Protein AF-A0A1N6TIR0-F1 (afdb_monomer_lite)

Organism: NCBI:txid1077936

Sequence (310 aa):
MHTDKDLDFIDGYLEGTLSEEQRAAFEARISEDTEFNETYEFILSVREASKIADEVRRIKDMLRAEPLGEFNANTTSEGKTISIANESEKATLEYRESIEKTKSFSLWPYVKYASIAATIAVILFIWQPTRSTNEEIFASYTSGDLGGHKLAMRESVNYSKDYSYRENDYDGLNPIKDNLRGGESKPEDYTHDEWQEVMRAIEMIHTHEYSKAKKIFSSILKPNESNTQLLLYYAIARLHTNEVEKAVLTLEHLKGGTGSSSESIDFHLAMGYIKIGRVRDARALLKKVRDNEGELSEEASTILKSMRWF

Foldseek 3Di:
DCVVVLVVLLVCQVVVVDDPVSNVVLVVCCVVPVVSVVVSVVVVVVVVVVVLVVVLVVLVVVVVPPPPDDPPDPDDDDDDDDDDDPPVVVVVVVVVVVPPPDDDDPCVVCPVCPVVVVVVVVVCLVVVPQFDALCRLLVCCLVCVLVVLVVLVPVCVLVVVQVPPPPPPPDDDDDDDDDDPRHDPDPPPDDPVLVVLLVVLSVCVNVSVLVSSLVSLVVRPDPPDDPLVSLLSNLSSCSSVVVLSVSLSSLVVSAPDPDPCNLVSLQSNLSSCSNVVVPVSSLVSLVVSLVVVDPCNVSSVVSNVNHRPD

Structure (mmCIF, N/CA/C/O backbone):
data_AF-A0A1N6TIR0-F1
#
_entry.id   AF-A0A1N6TIR0-F1
#
loop_
_atom_site.group_PDB
_atom_site.id
_atom_site.type_symbol
_atom_site.label_atom_id
_atom_site.label_alt_id
_atom_site.label_comp_id
_atom_site.label_asym_id
_atom_site.label_entity_id
_atom_site.label_seq_id
_atom_site.pdbx_PDB_ins_code
_atom_site.Cartn_x
_atom_site.Cartn_y
_atom_site.Cartn_z
_atom_site.occupancy
_atom_site.B_iso_or_equiv
_atom_site.auth_seq_id
_atom_site.auth_comp_id
_atom_site.auth_asym_id
_atom_site.auth_atom_id
_atom_site.pdbx_PDB_model_num
ATOM 1 N N . MET A 1 1 ? -37.992 2.840 10.646 1.00 47.38 1 MET A N 1
ATOM 2 C CA . MET A 1 1 ? -38.000 1.888 9.509 1.00 47.38 1 MET A CA 1
ATOM 3 C C . MET A 1 1 ? -38.170 2.663 8.202 1.00 47.38 1 MET A C 1
ATOM 5 O O . MET A 1 1 ? -39.205 2.550 7.558 1.00 47.38 1 MET A O 1
ATOM 9 N N . HIS A 1 2 ? -37.173 3.474 7.832 1.00 63.25 2 HIS A N 1
ATOM 10 C CA . HIS A 1 2 ? -37.098 4.144 6.520 1.00 63.25 2 HIS A CA 1
ATOM 11 C C . HIS A 1 2 ? -36.003 3.553 5.616 1.00 63.25 2 HIS A C 1
ATOM 13 O O . HIS A 1 2 ? -35.877 3.958 4.469 1.00 63.25 2 HIS A O 1
ATOM 19 N N . THR A 1 3 ? -35.293 2.532 6.103 1.00 75.56 3 THR A N 1
ATOM 20 C CA . THR A 1 3 ? -34.056 2.010 5.522 1.00 75.56 3 THR A CA 1
ATOM 21 C C . THR A 1 3 ? -34.218 1.551 4.072 1.00 75.56 3 THR A C 1
ATOM 23 O O . THR A 1 3 ? -33.424 1.953 3.237 1.00 75.56 3 THR A O 1
ATOM 26 N N . ASP A 1 4 ? -35.284 0.824 3.725 1.00 86.75 4 ASP A N 1
ATOM 27 C CA . ASP A 1 4 ? -35.454 0.312 2.352 1.00 86.75 4 ASP A CA 1
ATOM 28 C C . ASP A 1 4 ? -35.657 1.428 1.313 1.00 86.75 4 ASP A C 1
ATOM 30 O O . ASP A 1 4 ? -35.106 1.367 0.220 1.00 86.75 4 ASP A O 1
ATOM 34 N N . LYS A 1 5 ? -36.394 2.492 1.665 1.00 92.06 5 LYS A N 1
ATOM 35 C CA . LYS A 1 5 ? -36.576 3.642 0.761 1.00 92.06 5 LYS A CA 1
ATOM 36 C C . LYS A 1 5 ? -35.299 4.456 0.605 1.00 92.06 5 LYS A C 1
ATOM 38 O O . LYS A 1 5 ? -35.083 5.042 -0.451 1.00 92.06 5 LYS A O 1
ATOM 43 N N . ASP A 1 6 ? -34.493 4.518 1.658 1.00 94.81 6 ASP A N 1
ATOM 44 C CA . ASP A 1 6 ? -33.219 5.227 1.635 1.00 94.81 6 ASP A CA 1
ATOM 45 C C . ASP A 1 6 ? -32.211 4.497 0.739 1.00 94.81 6 ASP A C 1
ATOM 47 O O . ASP A 1 6 ? -31.518 5.149 -0.038 1.00 94.81 6 ASP A O 1
ATOM 51 N N . LEU A 1 7 ? -32.207 3.158 0.761 1.00 94.19 7 LEU A N 1
ATOM 52 C CA . LEU A 1 7 ? -31.395 2.338 -0.142 1.00 94.19 7 LEU A CA 1
ATOM 53 C C . LEU A 1 7 ? -31.768 2.560 -1.612 1.00 94.19 7 LEU A C 1
ATOM 55 O O . LEU A 1 7 ? -30.891 2.898 -2.402 1.00 94.19 7 LEU A O 1
ATOM 59 N N . ASP A 1 8 ? -33.056 2.472 -1.962 1.00 95.50 8 ASP A N 1
ATOM 60 C CA . ASP A 1 8 ? -33.520 2.708 -3.339 1.00 95.50 8 ASP A CA 1
ATOM 61 C C . ASP A 1 8 ? -33.146 4.117 -3.839 1.00 95.50 8 ASP A C 1
ATOM 63 O O . ASP A 1 8 ? -32.812 4.320 -5.010 1.00 95.50 8 ASP A O 1
ATOM 67 N N . PHE A 1 9 ? -33.194 5.114 -2.949 1.00 96.75 9 PHE A N 1
ATOM 68 C CA . PHE A 1 9 ? -32.875 6.500 -3.284 1.00 96.75 9 PHE A CA 1
ATOM 69 C C . PHE A 1 9 ? -31.369 6.719 -3.485 1.00 96.75 9 PHE A C 1
ATOM 71 O O . PHE A 1 9 ? -30.973 7.427 -4.413 1.00 96.75 9 PHE A O 1
ATOM 78 N N . ILE A 1 10 ? -30.534 6.069 -2.666 1.00 96.75 10 ILE A N 1
ATOM 79 C CA . ILE A 1 10 ? -29.072 6.046 -2.818 1.00 96.75 10 ILE A CA 1
ATOM 80 C C . ILE A 1 10 ? -28.668 5.324 -4.103 1.00 96.75 10 ILE A C 1
ATOM 82 O O . ILE A 1 10 ? -27.877 5.867 -4.876 1.00 96.75 10 ILE A O 1
ATOM 86 N N . ASP A 1 11 ? -29.232 4.148 -4.376 1.00 95.75 11 ASP A N 1
ATOM 87 C CA . ASP A 1 11 ? -28.934 3.401 -5.600 1.00 95.75 11 ASP A CA 1
ATOM 88 C C . ASP A 1 11 ? -29.322 4.202 -6.845 1.00 95.75 11 ASP A C 1
ATOM 90 O O . ASP A 1 11 ? -28.510 4.345 -7.764 1.00 95.75 11 ASP A O 1
ATOM 94 N N . GLY A 1 12 ? -30.505 4.827 -6.841 1.00 97.31 12 GLY A N 1
ATOM 95 C CA . GLY A 1 12 ? -30.934 5.682 -7.943 1.00 97.31 12 GLY A CA 1
ATOM 96 C C . GLY A 1 12 ? -30.007 6.879 -8.177 1.00 97.31 12 GLY A C 1
ATOM 97 O O . GLY A 1 12 ? -29.742 7.243 -9.326 1.00 97.31 12 GLY A O 1
ATOM 98 N N . TYR A 1 13 ? -29.480 7.488 -7.107 1.00 97.75 13 TYR A N 1
ATOM 99 C CA . TYR A 1 13 ? -28.518 8.589 -7.220 1.00 97.75 13 TYR A CA 1
ATOM 100 C C . TYR A 1 13 ? -27.193 8.108 -7.821 1.00 97.75 13 TYR A C 1
ATOM 102 O O . 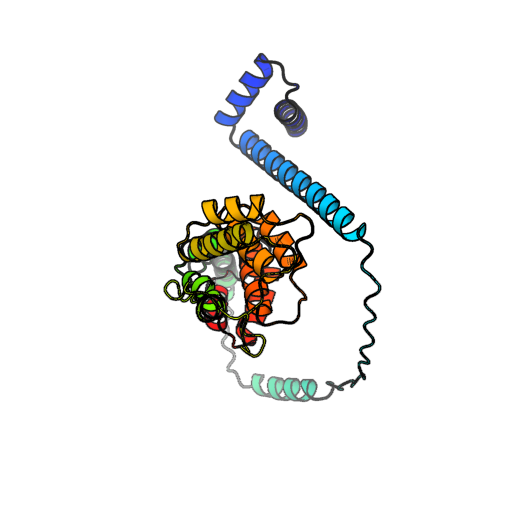TYR A 1 13 ? -26.689 8.706 -8.773 1.00 97.75 13 TYR A O 1
ATOM 110 N N . LEU A 1 14 ? -26.655 6.995 -7.313 1.00 94.88 14 LEU A N 1
ATOM 111 C CA . LEU A 1 14 ? -25.387 6.420 -7.769 1.00 94.88 14 LEU A CA 1
ATOM 112 C C . LEU A 1 14 ? -25.451 5.889 -9.211 1.00 94.88 14 LEU A C 1
ATOM 114 O O . LEU A 1 14 ? -24.423 5.820 -9.885 1.00 94.88 14 LEU A O 1
ATOM 118 N N . GLU A 1 15 ? -26.634 5.502 -9.686 1.00 96.19 15 GLU A N 1
ATOM 119 C CA . GLU A 1 15 ? -26.878 5.048 -11.062 1.00 96.19 15 GLU A CA 1
ATOM 120 C C . GLU A 1 15 ? -27.274 6.181 -12.017 1.00 96.19 15 GLU A C 1
ATOM 122 O O . GLU A 1 15 ? -27.326 5.973 -13.230 1.00 96.19 15 GLU A O 1
ATOM 127 N N . GLY A 1 16 ? -27.532 7.383 -11.495 1.00 96.12 16 GLY A N 1
ATOM 128 C CA . GLY A 1 16 ? -27.976 8.528 -12.289 1.00 96.12 16 GLY A CA 1
ATOM 129 C C . GLY A 1 16 ? -29.398 8.379 -12.838 1.00 96.12 16 GLY A C 1
ATOM 130 O O . GLY A 1 16 ? -29.705 8.940 -13.888 1.00 96.12 16 GLY A O 1
ATOM 131 N N . THR A 1 17 ? -30.259 7.615 -12.161 1.00 97.94 17 THR A N 1
ATOM 132 C CA . THR A 1 17 ? -31.656 7.380 -12.569 1.00 97.94 17 THR A CA 1
ATOM 133 C C . THR A 1 17 ? -32.652 8.320 -11.884 1.00 97.94 17 THR A C 1
ATOM 135 O O . THR A 1 17 ? -33.818 8.363 -12.283 1.00 97.94 17 THR A O 1
ATOM 138 N N . LEU A 1 18 ? -32.212 9.108 -10.893 1.00 96.81 18 LEU A N 1
ATOM 139 C CA . LEU A 1 18 ? -33.043 10.140 -10.267 1.00 96.81 18 LEU A CA 1
ATOM 140 C C . LEU A 1 18 ? -33.352 11.289 -11.236 1.00 96.81 18 LEU A C 1
ATOM 142 O O . LEU A 1 18 ? -32.490 11.751 -11.984 1.00 96.81 18 LEU A O 1
ATOM 146 N N . SER A 1 19 ? -34.581 11.803 -11.165 1.00 97.81 19 SER A N 1
ATOM 147 C CA . SER A 1 19 ? -34.941 13.085 -11.788 1.00 97.81 19 SER A CA 1
ATOM 148 C C . SER A 1 19 ? -34.177 14.259 -11.155 1.00 97.81 19 SER A C 1
ATOM 150 O O . SER A 1 19 ? -33.651 14.137 -10.049 1.00 97.81 19 SER A O 1
ATOM 152 N N . GLU A 1 20 ? -34.139 15.421 -11.818 1.00 97.62 20 GLU A N 1
ATOM 153 C CA . GLU A 1 20 ? -33.451 16.612 -11.285 1.00 97.62 20 GLU A CA 1
ATOM 154 C C . GLU A 1 20 ? -33.980 17.038 -9.906 1.00 97.62 20 GLU A C 1
ATOM 156 O O . GLU A 1 20 ? -33.196 17.352 -9.014 1.00 97.62 20 GLU A O 1
ATOM 161 N N . GLU A 1 21 ? -35.300 16.986 -9.702 1.00 97.62 21 GLU A N 1
ATOM 162 C CA . GLU A 1 21 ? -35.933 17.313 -8.419 1.00 97.62 21 GLU A CA 1
ATOM 163 C C . GLU A 1 21 ? -35.530 16.321 -7.319 1.00 97.62 21 GLU A C 1
ATOM 165 O O . GLU A 1 21 ? -35.149 16.715 -6.217 1.00 97.62 21 GLU A O 1
ATOM 170 N N . GLN A 1 22 ? -35.545 15.023 -7.633 1.00 97.25 22 GLN A N 1
ATOM 171 C CA . GLN A 1 22 ? -35.112 13.970 -6.713 1.00 97.25 22 GLN A CA 1
ATOM 172 C C . GLN A 1 22 ? -33.628 14.081 -6.371 1.00 97.25 22 GLN A C 1
ATOM 174 O O . GLN A 1 22 ? -33.247 13.895 -5.220 1.00 97.25 22 GLN A O 1
ATOM 179 N N . ARG A 1 23 ? -32.789 14.410 -7.352 1.00 97.75 23 ARG A N 1
ATOM 180 C CA . ARG A 1 23 ? -31.360 14.616 -7.143 1.00 97.75 23 ARG A CA 1
ATOM 181 C C . ARG A 1 23 ? -31.096 15.808 -6.223 1.00 97.75 23 ARG A C 1
ATOM 183 O O . ARG A 1 23 ? -30.313 15.679 -5.289 1.00 97.75 23 ARG A O 1
ATOM 190 N N . ALA A 1 24 ? -31.783 16.931 -6.432 1.00 97.69 24 ALA A N 1
ATOM 191 C CA . ALA A 1 24 ? -31.670 18.090 -5.548 1.00 97.69 24 ALA A CA 1
ATOM 192 C C . ALA A 1 24 ? -32.111 17.756 -4.110 1.00 97.69 24 ALA A C 1
ATOM 194 O O . ALA A 1 24 ? -31.447 18.148 -3.153 1.00 97.69 24 ALA A O 1
ATOM 195 N N . ALA A 1 25 ? -33.192 16.982 -3.950 1.00 97.25 25 ALA A N 1
ATOM 196 C CA . ALA A 1 25 ? -33.642 16.510 -2.640 1.00 97.25 25 ALA A CA 1
ATOM 197 C C . ALA A 1 25 ? -32.631 15.559 -1.975 1.00 97.25 25 ALA A C 1
ATOM 199 O O . ALA A 1 25 ? -32.436 15.618 -0.762 1.00 97.25 25 ALA A O 1
ATOM 200 N N . PHE A 1 26 ? -31.972 14.704 -2.759 1.00 97.81 26 PHE A N 1
ATOM 201 C CA . PHE A 1 26 ? -30.907 13.823 -2.286 1.00 97.81 26 PHE A CA 1
ATOM 202 C C . PHE A 1 26 ? -29.697 14.616 -1.776 1.00 97.81 26 PHE A C 1
ATOM 204 O O . PHE A 1 26 ? -29.240 14.394 -0.656 1.00 97.81 26 PHE A O 1
ATOM 211 N N . GLU A 1 27 ? -29.212 15.576 -2.569 1.00 97.38 27 GLU A N 1
ATOM 212 C CA . GLU A 1 27 ? -28.065 16.426 -2.225 1.00 97.38 27 GLU A CA 1
ATOM 213 C C . GLU A 1 27 ? -28.347 17.283 -0.980 1.00 97.38 27 GLU A C 1
ATOM 215 O O . GLU A 1 27 ? -27.498 17.382 -0.093 1.00 97.38 27 GLU A O 1
ATOM 220 N N . ALA A 1 28 ? -29.561 17.833 -0.860 1.00 97.75 28 ALA A N 1
ATOM 221 C CA . ALA A 1 28 ? -29.993 18.529 0.350 1.00 97.75 28 ALA A CA 1
ATOM 222 C C . ALA A 1 28 ? -29.974 17.592 1.568 1.00 97.75 28 ALA A C 1
ATOM 224 O O . ALA A 1 28 ? -29.390 17.927 2.601 1.00 97.75 28 ALA A O 1
ATOM 225 N N . ARG A 1 29 ? -30.529 16.381 1.429 1.00 97.19 29 ARG A N 1
ATOM 226 C CA . ARG A 1 29 ? -30.595 15.406 2.522 1.00 97.19 29 ARG A CA 1
ATOM 227 C C . ARG A 1 29 ? -29.216 14.937 2.984 1.00 97.19 29 ARG A C 1
ATOM 229 O O . ARG A 1 29 ? -29.020 14.832 4.186 1.00 97.19 29 ARG A O 1
ATOM 236 N N . ILE A 1 30 ? -28.248 14.741 2.084 1.00 97.00 30 ILE A N 1
ATOM 237 C CA . ILE A 1 30 ? -26.851 14.445 2.462 1.00 97.00 30 ILE A CA 1
ATOM 238 C C . ILE A 1 30 ? -26.272 15.518 3.397 1.00 97.00 30 ILE A C 1
ATOM 240 O O . ILE A 1 30 ? -25.506 15.198 4.303 1.00 97.00 30 ILE A O 1
ATOM 244 N N . SER A 1 31 ? -26.628 16.790 3.193 1.00 95.56 31 SER A N 1
ATOM 245 C CA . SER A 1 31 ? -26.113 17.893 4.014 1.00 95.56 31 SER A CA 1
ATOM 246 C C . SER A 1 31 ? -26.846 18.082 5.349 1.00 95.56 31 SER A C 1
ATOM 248 O O . SER A 1 31 ? -26.267 18.624 6.290 1.00 95.56 31 SER A O 1
ATOM 250 N N . GLU A 1 32 ? -28.104 17.644 5.436 1.00 96.94 32 GLU A N 1
ATOM 251 C CA . GLU A 1 32 ? -28.991 17.891 6.581 1.00 96.94 32 GLU A CA 1
ATOM 252 C C . GLU A 1 32 ? -29.157 16.671 7.504 1.00 96.94 32 GLU A C 1
ATOM 254 O O . GLU A 1 32 ? -29.387 16.834 8.703 1.00 96.94 32 GLU A O 1
ATOM 259 N N . ASP A 1 33 ? -29.040 15.456 6.964 1.00 97.12 33 ASP A N 1
ATOM 260 C CA . ASP A 1 33 ? -29.304 14.186 7.644 1.00 97.12 33 ASP A CA 1
ATOM 261 C C . ASP A 1 33 ? -28.013 13.358 7.756 1.00 97.12 33 ASP A C 1
ATOM 263 O O . ASP A 1 33 ? -27.600 12.659 6.826 1.00 97.12 33 ASP A O 1
ATOM 267 N N . THR A 1 34 ? -27.361 13.442 8.921 1.00 93.94 34 THR A N 1
ATOM 268 C CA . THR A 1 34 ? -26.095 12.747 9.197 1.00 93.94 34 THR A CA 1
ATOM 269 C C . THR A 1 34 ? -26.211 11.228 9.048 1.00 93.94 34 THR A C 1
ATOM 271 O O . THR A 1 34 ? -25.298 10.609 8.510 1.00 93.94 34 THR A O 1
ATOM 274 N N . GLU A 1 35 ? -27.318 10.619 9.485 1.00 92.19 35 GLU A N 1
ATOM 275 C CA . GLU A 1 35 ? -27.511 9.159 9.428 1.00 92.19 35 GLU A CA 1
ATOM 276 C C . GLU A 1 35 ? -27.664 8.681 7.974 1.00 92.19 35 GLU A C 1
ATOM 278 O O . GLU A 1 35 ? -27.086 7.666 7.565 1.00 92.19 35 GLU A O 1
ATOM 283 N N . PHE A 1 36 ? -28.385 9.453 7.155 1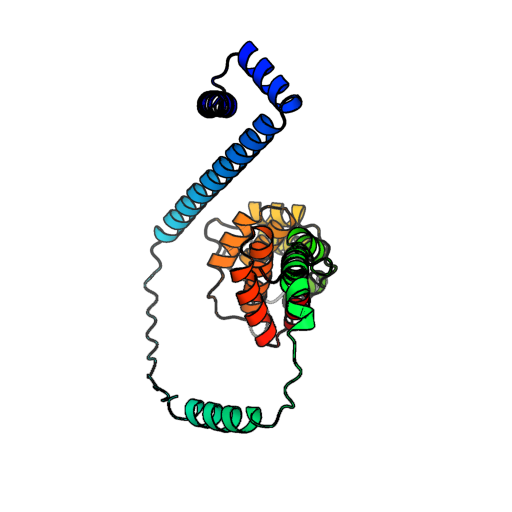.00 95.81 36 PHE A N 1
ATOM 284 C CA . PHE A 1 36 ? -28.488 9.203 5.718 1.00 95.81 36 PHE A CA 1
ATOM 285 C C . PHE A 1 36 ? -27.132 9.347 5.015 1.00 95.81 36 PHE A C 1
ATOM 287 O O . PHE A 1 36 ? -26.773 8.493 4.201 1.00 95.81 36 PHE A O 1
ATOM 294 N N . ASN A 1 37 ? -26.351 10.377 5.360 1.00 95.75 37 ASN A N 1
ATOM 295 C CA . ASN A 1 37 ? -25.014 10.576 4.801 1.00 95.75 37 ASN A CA 1
ATOM 296 C C . ASN A 1 37 ? -24.053 9.430 5.160 1.00 95.75 37 ASN A C 1
ATOM 298 O O . ASN A 1 37 ? -23.350 8.919 4.293 1.00 95.75 37 ASN A O 1
ATOM 302 N N . GLU A 1 38 ? -24.059 8.965 6.412 1.00 86.88 38 GLU A N 1
ATOM 303 C CA . GLU A 1 38 ? -23.259 7.803 6.832 1.00 86.88 38 GLU A CA 1
ATOM 304 C C . GLU A 1 38 ? -23.632 6.537 6.044 1.00 86.88 38 GLU A C 1
ATOM 306 O O . GLU A 1 38 ? -22.758 5.772 5.632 1.00 86.88 38 GLU A O 1
ATOM 311 N N . THR A 1 39 ? -24.926 6.338 5.777 1.00 90.38 39 THR A N 1
ATOM 312 C CA . THR A 1 39 ? -25.412 5.215 4.961 1.00 90.38 39 THR A CA 1
ATOM 313 C C . THR A 1 39 ? -24.952 5.332 3.505 1.00 90.38 39 THR A C 1
ATOM 315 O O . THR A 1 39 ? -24.509 4.343 2.915 1.00 90.38 39 THR A O 1
ATOM 318 N N . TYR A 1 40 ? -25.015 6.534 2.928 1.00 95.50 40 TYR A N 1
ATOM 319 C CA . TYR A 1 40 ? -24.526 6.820 1.578 1.00 95.50 40 TYR A CA 1
ATOM 320 C C . TYR A 1 40 ? -23.023 6.540 1.437 1.00 95.50 40 TYR A C 1
ATOM 322 O O . TYR A 1 40 ? -22.623 5.791 0.542 1.00 95.50 40 TYR A O 1
ATOM 330 N N . GLU A 1 41 ? -22.203 7.067 2.349 1.00 90.56 41 GLU A N 1
ATOM 331 C CA . GLU A 1 41 ? -20.750 6.853 2.368 1.00 90.56 41 GLU A CA 1
ATOM 332 C C . GLU A 1 41 ? -20.398 5.366 2.526 1.00 90.56 41 GLU A C 1
ATOM 334 O O . GLU A 1 41 ? -19.523 4.836 1.833 1.00 90.56 41 GLU A O 1
ATOM 339 N N . PHE A 1 42 ? -21.133 4.644 3.379 1.00 88.62 42 PHE A N 1
ATOM 340 C CA . PHE A 1 42 ? -20.968 3.200 3.513 1.00 88.62 42 PHE A CA 1
ATOM 341 C C . PHE A 1 42 ? -21.240 2.467 2.190 1.00 88.62 42 PHE A C 1
ATOM 343 O O . PHE A 1 42 ? -20.407 1.671 1.751 1.00 88.62 42 PHE A O 1
ATOM 350 N N . ILE A 1 43 ? -22.358 2.747 1.514 1.00 89.44 43 ILE A N 1
ATOM 351 C CA . ILE A 1 43 ? -22.707 2.102 0.234 1.00 89.44 43 ILE A CA 1
ATOM 352 C C . ILE A 1 43 ? -21.687 2.440 -0.857 1.00 89.44 43 ILE A C 1
ATOM 354 O O . ILE A 1 43 ? -21.300 1.556 -1.631 1.00 89.44 43 ILE A O 1
ATOM 358 N N . LEU A 1 44 ? -21.211 3.686 -0.897 1.00 90.19 44 LEU A N 1
ATOM 359 C CA . LEU A 1 44 ? -20.167 4.117 -1.822 1.00 90.19 44 LEU A CA 1
ATOM 360 C C . LEU A 1 44 ? -18.887 3.289 -1.627 1.00 90.19 44 LEU A C 1
ATOM 362 O O . LEU A 1 44 ? -18.379 2.715 -2.593 1.00 90.19 44 LEU A O 1
ATOM 366 N N . SER A 1 45 ? -18.445 3.118 -0.376 1.00 79.00 45 SER A N 1
ATOM 367 C CA . SER A 1 45 ? -17.258 2.316 -0.042 1.00 79.00 45 SER A CA 1
ATOM 368 C C . SER A 1 45 ? -17.392 0.840 -0.453 1.00 79.00 45 SER A C 1
ATOM 370 O O . SER A 1 45 ? -16.452 0.242 -0.984 1.00 79.00 45 SER A O 1
ATOM 372 N N . VAL A 1 46 ? -18.583 0.247 -0.290 1.00 80.44 46 VAL A N 1
ATOM 373 C CA . VAL A 1 46 ? -18.859 -1.144 -0.689 1.00 80.44 46 VAL A CA 1
ATOM 374 C C . VAL A 1 46 ? -18.827 -1.294 -2.212 1.00 80.44 46 VAL A C 1
ATOM 376 O O . VAL A 1 46 ? -18.232 -2.248 -2.726 1.00 80.44 46 VAL A O 1
ATOM 379 N N . ARG A 1 47 ? -19.426 -0.354 -2.959 1.00 87.25 47 ARG A N 1
ATOM 380 C CA . ARG A 1 47 ? -19.385 -0.366 -4.432 1.00 87.25 47 ARG A CA 1
ATOM 381 C C . ARG A 1 47 ? -17.951 -0.235 -4.945 1.00 87.25 47 ARG A C 1
ATOM 383 O O . ARG A 1 47 ? -17.580 -0.974 -5.858 1.00 87.25 47 ARG A O 1
ATOM 390 N N . GLU A 1 48 ? -17.137 0.643 -4.365 1.00 80.06 48 GLU A N 1
ATOM 391 C CA . GLU A 1 48 ? -15.722 0.780 -4.735 1.00 80.06 48 GLU A CA 1
ATOM 392 C C . GLU A 1 48 ? -14.933 -0.510 -4.488 1.00 80.06 48 GLU A C 1
ATOM 394 O O . GLU A 1 48 ? -14.259 -0.998 -5.398 1.00 80.06 48 GLU A O 1
ATOM 399 N N . ALA A 1 49 ? -15.106 -1.136 -3.321 1.00 72.94 49 ALA A N 1
ATOM 400 C CA . ALA A 1 49 ? -14.482 -2.421 -3.015 1.00 72.94 49 ALA A CA 1
ATOM 401 C C . ALA A 1 49 ? -14.895 -3.530 -4.003 1.00 72.94 49 ALA A C 1
ATOM 403 O O . ALA A 1 49 ? -14.063 -4.348 -4.402 1.00 72.94 49 ALA A O 1
ATOM 404 N N . SER A 1 50 ? -16.159 -3.547 -4.448 1.00 75.62 50 SER A N 1
ATOM 405 C CA . SER A 1 50 ? -16.640 -4.528 -5.434 1.00 75.62 50 SER A CA 1
ATOM 406 C C . SER A 1 50 ? -15.988 -4.358 -6.811 1.00 75.62 50 SER A C 1
ATOM 408 O O . SER A 1 50 ? -15.552 -5.344 -7.405 1.00 75.62 50 SER A O 1
ATOM 410 N N . LYS A 1 51 ? -15.819 -3.112 -7.283 1.00 81.38 51 LYS A N 1
ATOM 411 C CA . LYS A 1 51 ? -15.131 -2.818 -8.552 1.00 81.38 51 LYS A CA 1
ATOM 412 C C . LYS A 1 51 ? -13.687 -3.303 -8.514 1.00 81.38 51 LYS A C 1
ATOM 414 O O . LYS A 1 51 ? -13.213 -3.903 -9.475 1.00 81.38 51 LYS A O 1
ATOM 419 N N . ILE A 1 52 ? -13.011 -3.088 -7.387 1.00 72.00 52 ILE A N 1
ATOM 420 C CA . ILE A 1 52 ? -11.645 -3.573 -7.172 1.00 72.00 52 ILE A CA 1
ATOM 421 C C . ILE A 1 52 ? -11.620 -5.104 -7.219 1.00 72.00 52 ILE A C 1
ATOM 423 O O . ILE A 1 52 ? -10.774 -5.674 -7.902 1.00 72.00 52 ILE A O 1
ATOM 427 N N . ALA A 1 53 ? -12.559 -5.789 -6.563 1.00 65.38 53 ALA A N 1
ATOM 428 C CA . ALA A 1 53 ? -12.634 -7.250 -6.600 1.00 65.38 53 ALA A CA 1
ATOM 429 C C . ALA A 1 53 ? -12.845 -7.803 -8.025 1.00 65.38 53 ALA A C 1
ATOM 431 O O . ALA A 1 53 ? -12.220 -8.802 -8.400 1.00 65.38 53 ALA A O 1
ATOM 432 N N . ASP A 1 54 ? -13.667 -7.142 -8.840 1.00 80.50 54 ASP A N 1
ATOM 433 C CA . ASP A 1 54 ? -13.872 -7.507 -10.245 1.00 80.50 54 ASP A CA 1
ATOM 434 C C . ASP A 1 54 ? -12.623 -7.254 -11.104 1.00 80.50 54 ASP A C 1
ATOM 436 O O . ASP A 1 54 ? -12.268 -8.089 -11.943 1.00 80.50 54 ASP A O 1
ATOM 440 N N . GLU A 1 55 ? -11.908 -6.147 -10.876 1.00 76.50 55 GLU A N 1
ATOM 441 C CA . GLU A 1 55 ? -10.614 -5.884 -11.518 1.00 76.50 55 GLU A CA 1
ATOM 442 C C . GLU A 1 55 ? -9.571 -6.935 -11.132 1.00 76.50 55 GLU A C 1
ATOM 444 O O . GLU A 1 55 ? -8.883 -7.466 -12.003 1.00 76.50 55 GLU A O 1
ATOM 449 N N . VAL A 1 56 ? -9.498 -7.309 -9.853 1.00 65.25 56 VAL A N 1
ATOM 450 C CA . VAL A 1 56 ? -8.620 -8.383 -9.362 1.00 65.25 56 VAL A CA 1
ATOM 451 C C . VAL A 1 56 ? -8.933 -9.695 -10.056 1.00 65.25 56 VAL A C 1
ATOM 453 O O . VAL A 1 56 ? -8.023 -10.403 -10.491 1.00 65.25 56 VAL A O 1
ATOM 456 N N . ARG A 1 57 ? -10.219 -10.032 -10.182 1.00 75.81 57 ARG A N 1
ATOM 457 C CA . ARG A 1 57 ? -10.649 -11.237 -10.887 1.00 75.81 57 ARG A CA 1
ATOM 458 C C . ARG A 1 57 ? -10.223 -11.193 -12.352 1.00 75.81 57 ARG A C 1
ATOM 460 O O . ARG A 1 57 ? -9.652 -12.170 -12.824 1.00 75.81 57 ARG A O 1
ATOM 467 N N . ARG A 1 58 ? -10.410 -10.060 -13.038 1.00 81.50 58 ARG A N 1
ATOM 468 C CA . ARG A 1 58 ? -9.927 -9.870 -14.416 1.00 81.50 58 ARG A CA 1
ATOM 469 C C . ARG A 1 58 ? -8.418 -10.039 -14.530 1.00 81.50 58 ARG A C 1
ATOM 471 O O . ARG A 1 58 ? -7.979 -10.784 -15.395 1.00 81.50 58 ARG A O 1
ATOM 478 N N . ILE A 1 59 ? -7.638 -9.397 -13.661 1.00 67.81 59 ILE A N 1
ATOM 479 C CA . ILE A 1 59 ? -6.172 -9.510 -13.657 1.00 67.81 59 ILE A CA 1
ATOM 480 C C . ILE A 1 59 ? -5.768 -10.969 -13.437 1.00 67.81 59 ILE A C 1
ATOM 482 O O . ILE A 1 59 ? -4.950 -11.506 -14.174 1.00 67.81 59 ILE A O 1
ATOM 486 N N . LYS A 1 60 ? -6.387 -11.653 -12.474 1.00 69.88 60 LYS A N 1
ATOM 487 C CA . LYS A 1 60 ? -6.126 -13.068 -12.197 1.00 69.88 60 LYS A CA 1
ATOM 488 C C . LYS A 1 60 ? -6.465 -13.972 -13.381 1.00 69.88 60 LYS A C 1
ATOM 490 O O . LYS A 1 60 ? -5.722 -14.914 -13.648 1.00 69.88 60 LYS A O 1
ATOM 495 N N . ASP A 1 61 ? -7.569 -13.708 -14.071 1.00 83.06 61 ASP A N 1
ATOM 496 C CA . ASP A 1 61 ? -7.976 -14.468 -15.252 1.00 83.06 61 ASP A CA 1
ATOM 497 C C . ASP A 1 61 ? -7.034 -14.192 -16.439 1.00 83.06 61 ASP A C 1
ATOM 499 O O . ASP A 1 61 ? -6.646 -15.134 -17.128 1.00 83.06 61 ASP A O 1
ATOM 503 N N . MET A 1 62 ? -6.574 -12.946 -16.618 1.00 73.31 62 MET A N 1
ATOM 504 C CA . MET A 1 62 ? -5.537 -12.588 -17.598 1.00 73.31 62 MET A CA 1
ATOM 505 C C . MET A 1 62 ? -4.216 -13.313 -17.315 1.00 73.31 62 MET A C 1
ATOM 507 O O . MET A 1 62 ? -3.639 -13.901 -18.223 1.00 73.31 62 MET A O 1
ATOM 511 N N . LEU A 1 63 ? -3.784 -13.348 -16.052 1.00 69.88 63 LEU A N 1
ATOM 512 C CA . LEU A 1 63 ? -2.554 -14.027 -15.631 1.00 69.88 63 LEU A CA 1
ATOM 513 C C . LEU A 1 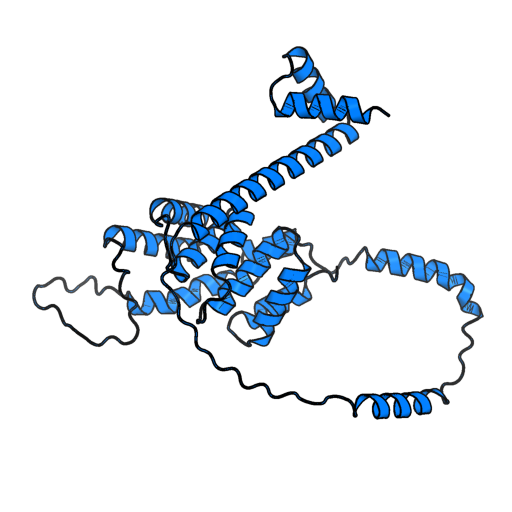63 ? -2.633 -15.558 -15.761 1.00 69.88 63 LEU A C 1
ATOM 515 O O . LEU A 1 63 ? -1.612 -16.216 -15.909 1.00 69.88 63 LEU A O 1
ATOM 519 N N . ARG A 1 64 ? -3.833 -16.148 -15.695 1.00 77.56 64 ARG A N 1
ATOM 520 C CA . ARG A 1 64 ? -4.047 -17.595 -15.895 1.00 77.56 64 ARG A CA 1
ATOM 521 C C . ARG A 1 64 ? -4.154 -17.999 -17.361 1.00 77.56 64 ARG A C 1
ATOM 523 O O . ARG A 1 64 ? -3.963 -19.172 -17.669 1.00 77.56 64 ARG A O 1
ATOM 530 N N . ALA A 1 65 ? -4.535 -17.068 -18.230 1.00 77.50 65 ALA A N 1
ATOM 531 C CA . ALA A 1 65 ? -4.689 -17.319 -19.656 1.00 77.50 65 ALA A CA 1
ATOM 532 C C . ALA A 1 65 ? -3.345 -17.346 -20.402 1.00 77.50 65 ALA A C 1
ATOM 534 O O . ALA A 1 65 ? -3.302 -17.853 -21.523 1.00 77.50 65 ALA A O 1
ATOM 535 N N . GLU A 1 66 ? -2.253 -16.863 -19.798 1.00 57.66 66 GLU A N 1
ATOM 536 C CA . GLU A 1 66 ? -0.913 -17.131 -20.315 1.00 57.66 66 GLU A CA 1
ATOM 537 C C . GLU A 1 66 ? -0.499 -18.574 -19.983 1.00 57.66 66 GLU A C 1
ATOM 539 O O . GLU A 1 66 ? -0.448 -18.949 -18.806 1.00 57.66 66 GLU A O 1
ATOM 544 N N . PRO A 1 67 ? -0.205 -19.417 -20.992 1.00 56.19 67 PRO A N 1
ATOM 545 C CA . PRO A 1 67 ? 0.330 -20.745 -20.760 1.00 56.19 67 PRO A CA 1
ATOM 546 C C . PRO A 1 67 ? 1.745 -20.598 -20.199 1.00 56.19 67 PRO A C 1
ATOM 548 O O . PRO A 1 67 ? 2.720 -20.482 -20.939 1.00 56.19 67 PRO A O 1
ATOM 551 N N . LEU A 1 68 ? 1.849 -20.598 -18.872 1.00 46.94 68 LEU A N 1
ATOM 552 C CA . LEU A 1 68 ? 3.112 -20.775 -18.173 1.00 46.94 68 LEU A CA 1
ATOM 553 C C . LEU A 1 68 ? 3.691 -22.115 -18.633 1.00 46.94 68 LEU A C 1
ATOM 555 O O . LEU A 1 68 ? 3.171 -23.177 -18.285 1.00 46.94 68 LEU A O 1
ATOM 559 N N . GLY A 1 69 ? 4.730 -22.054 -19.469 1.00 50.00 69 GLY A N 1
ATOM 560 C CA . GLY A 1 69 ? 5.501 -23.222 -19.873 1.00 50.00 69 GLY A CA 1
ATOM 561 C C . GLY A 1 69 ? 5.879 -24.034 -18.637 1.00 50.00 69 GLY A C 1
ATOM 562 O O . GLY A 1 69 ? 6.301 -23.468 -17.630 1.00 50.00 69 GLY A O 1
ATOM 563 N N . GLU A 1 70 ? 5.647 -25.344 -18.706 1.00 38.56 70 GLU A N 1
ATOM 564 C CA . GLU A 1 70 ? 5.750 -26.297 -17.600 1.00 38.56 70 GLU A CA 1
ATOM 565 C C . GLU A 1 70 ? 7.038 -26.106 -16.782 1.00 38.56 70 GLU A C 1
ATOM 567 O O . GLU A 1 70 ? 8.121 -26.566 -17.151 1.00 38.56 70 GLU A O 1
ATOM 572 N N . PHE A 1 71 ? 6.922 -25.431 -15.637 1.00 40.47 71 PHE A N 1
ATOM 573 C CA . PHE A 1 71 ? 8.023 -25.292 -14.696 1.00 40.47 71 PHE A CA 1
ATOM 574 C C . PHE A 1 71 ? 8.113 -26.577 -13.869 1.00 40.47 71 PHE A C 1
ATOM 576 O O . PHE A 1 71 ? 7.348 -26.817 -12.934 1.00 40.47 71 PHE A O 1
ATOM 583 N N . ASN A 1 72 ? 9.037 -27.442 -14.276 1.00 42.34 72 ASN A N 1
ATOM 584 C CA . ASN A 1 72 ? 9.254 -28.768 -13.713 1.00 42.34 72 ASN A CA 1
ATOM 585 C C . ASN A 1 72 ? 10.008 -28.659 -12.372 1.00 42.34 72 ASN A C 1
ATOM 587 O O . ASN A 1 72 ? 11.231 -28.789 -12.305 1.00 42.34 72 ASN A O 1
ATOM 591 N N . ALA A 1 73 ? 9.285 -28.365 -11.290 1.00 39.56 73 ALA A N 1
ATOM 592 C CA . ALA A 1 73 ? 9.841 -28.292 -9.941 1.00 39.56 73 ALA A CA 1
ATOM 593 C C . ALA A 1 73 ? 9.901 -29.688 -9.291 1.00 39.56 73 ALA A C 1
ATOM 595 O O . ALA A 1 73 ? 9.069 -30.049 -8.462 1.00 39.56 73 ALA A O 1
ATOM 596 N N . ASN A 1 74 ? 10.917 -30.474 -9.655 1.00 39.91 74 ASN A N 1
ATOM 597 C CA . ASN A 1 74 ? 11.341 -31.630 -8.865 1.00 39.91 74 ASN A CA 1
ATOM 598 C C . ASN A 1 74 ? 12.195 -31.148 -7.684 1.00 39.91 74 ASN A C 1
ATOM 600 O O . ASN A 1 74 ? 13.417 -31.042 -7.788 1.00 39.91 74 ASN A O 1
ATOM 604 N N . THR A 1 75 ? 11.560 -30.882 -6.545 1.00 38.09 75 THR A N 1
ATOM 605 C CA . THR A 1 75 ? 12.245 -30.748 -5.252 1.00 38.09 75 THR A CA 1
ATOM 606 C C . THR A 1 75 ? 11.767 -31.834 -4.299 1.00 38.09 75 THR A C 1
ATOM 608 O O . THR A 1 75 ? 10.713 -31.764 -3.672 1.00 38.09 75 THR A O 1
ATOM 611 N N . THR A 1 76 ? 12.597 -32.868 -4.202 1.00 42.53 76 THR A N 1
ATOM 612 C CA . THR A 1 76 ? 12.532 -33.941 -3.213 1.00 42.53 76 THR A CA 1
ATOM 613 C C . THR A 1 76 ? 12.732 -33.352 -1.815 1.00 42.53 76 THR A C 1
ATOM 615 O O . THR A 1 76 ? 13.834 -32.942 -1.459 1.00 42.53 76 THR A O 1
ATOM 618 N N . SER A 1 77 ? 11.664 -33.296 -1.020 1.00 36.50 77 SER A N 1
ATOM 619 C CA . SER A 1 77 ? 11.719 -32.969 0.407 1.00 36.50 77 SER A CA 1
ATOM 620 C C . SER A 1 77 ? 11.632 -34.266 1.212 1.00 36.50 77 SER A C 1
ATOM 622 O O . SER A 1 77 ? 10.579 -34.899 1.285 1.00 36.50 77 SER A O 1
ATOM 624 N N . GLU A 1 78 ? 12.761 -34.686 1.785 1.00 36.62 78 GLU A N 1
ATOM 625 C CA . GLU A 1 78 ? 12.821 -35.776 2.758 1.00 36.62 78 GLU A CA 1
ATOM 626 C C . GLU A 1 78 ? 12.206 -35.323 4.089 1.00 36.62 78 GLU A C 1
ATOM 628 O O . GLU A 1 78 ? 12.674 -34.389 4.745 1.00 36.62 78 GLU A O 1
ATOM 633 N N . GLY A 1 79 ? 11.131 -36.000 4.491 1.00 35.78 79 GLY A N 1
ATOM 634 C CA . GLY A 1 79 ? 10.443 -35.765 5.752 1.00 35.78 79 GLY A CA 1
ATOM 635 C C . GLY A 1 79 ? 11.244 -36.276 6.949 1.00 35.78 79 GLY A C 1
ATOM 636 O O . GLY A 1 79 ? 11.434 -37.480 7.114 1.00 35.78 79 GLY A O 1
ATOM 637 N N . LYS A 1 80 ? 11.642 -35.361 7.839 1.00 39.97 80 LYS A N 1
ATOM 638 C CA . LYS A 1 80 ? 12.117 -35.673 9.192 1.00 39.97 80 LYS A CA 1
ATOM 639 C C . LYS A 1 80 ? 11.077 -35.211 10.211 1.00 39.97 80 LYS A C 1
ATOM 641 O O . LYS A 1 80 ? 11.032 -34.047 10.596 1.00 39.97 80 LYS A O 1
ATOM 646 N N . THR A 1 81 ? 10.228 -36.135 10.647 1.00 36.62 81 THR A N 1
ATOM 647 C CA . THR A 1 81 ? 9.312 -35.948 11.780 1.00 36.62 81 THR A CA 1
ATOM 648 C C . THR A 1 81 ? 10.105 -35.852 13.084 1.00 36.62 81 THR A C 1
ATOM 650 O O . THR A 1 81 ? 10.750 -36.819 13.488 1.00 36.62 81 THR A O 1
ATOM 653 N N . ILE A 1 82 ? 10.054 -34.695 13.748 1.00 36.66 82 ILE A N 1
ATOM 654 C CA . ILE A 1 82 ? 10.600 -34.489 15.096 1.00 36.66 82 ILE A CA 1
ATOM 655 C C . ILE A 1 82 ? 9.472 -34.730 16.107 1.00 36.66 82 ILE A C 1
ATOM 657 O O . ILE A 1 82 ? 8.459 -34.034 16.099 1.00 36.66 82 ILE A O 1
ATOM 661 N N . SER A 1 83 ? 9.647 -35.726 16.974 1.00 45.47 83 SER A N 1
ATOM 662 C CA . SER A 1 83 ? 8.743 -36.034 18.084 1.00 45.47 83 SER A CA 1
ATOM 663 C C . SER A 1 83 ? 8.957 -35.052 19.242 1.00 45.47 83 SER A C 1
ATOM 665 O O . SER A 1 83 ? 9.890 -35.212 20.030 1.00 45.47 83 SER A O 1
ATOM 667 N N . ILE A 1 84 ? 8.086 -34.051 19.362 1.00 46.75 84 ILE A N 1
ATOM 668 C CA . ILE A 1 84 ? 8.017 -33.137 20.511 1.00 46.75 84 ILE A CA 1
ATOM 669 C C . ILE A 1 84 ? 6.815 -33.568 21.357 1.00 46.75 84 ILE A C 1
ATOM 671 O O . ILE A 1 84 ? 5.700 -33.122 21.112 1.00 46.75 84 ILE A O 1
ATOM 675 N N . ALA A 1 85 ? 7.007 -34.493 22.299 1.00 45.84 85 ALA A N 1
ATOM 676 C CA . ALA A 1 85 ? 5.913 -34.923 23.182 1.00 45.84 85 ALA A CA 1
ATOM 677 C C . ALA A 1 85 ? 6.294 -35.108 24.661 1.00 45.84 85 ALA A C 1
ATOM 679 O O . ALA A 1 85 ? 5.399 -35.245 25.481 1.00 45.84 85 ALA A O 1
ATOM 680 N N . ASN A 1 86 ? 7.577 -35.055 25.044 1.00 54.31 86 ASN A N 1
ATOM 681 C CA . ASN A 1 86 ? 7.983 -35.507 26.386 1.00 54.31 86 ASN A CA 1
ATOM 682 C C . ASN A 1 86 ? 8.569 -34.423 27.312 1.00 54.31 86 ASN A C 1
ATOM 684 O O . ASN A 1 86 ? 9.003 -34.747 28.414 1.00 54.31 86 ASN A O 1
ATOM 688 N N . GLU A 1 87 ? 8.576 -33.148 26.911 1.00 51.03 87 GLU A N 1
ATOM 689 C CA . GLU A 1 87 ? 9.213 -32.072 27.699 1.00 51.03 87 GLU A CA 1
ATOM 690 C C . GLU A 1 87 ? 8.213 -31.080 28.324 1.00 51.03 87 GLU A C 1
ATOM 692 O O . GLU A 1 87 ? 8.529 -30.416 29.310 1.00 51.03 87 GLU A O 1
ATOM 697 N N . SER A 1 88 ? 6.961 -31.039 27.846 1.00 49.09 88 SER A N 1
ATOM 698 C CA . SER A 1 88 ? 5.925 -30.153 28.401 1.00 49.09 88 SER A CA 1
ATOM 699 C C . SER A 1 88 ? 5.335 -30.643 29.727 1.00 49.09 88 SER A C 1
ATOM 701 O O . SER A 1 88 ? 4.850 -29.832 30.509 1.00 49.09 88 SER A O 1
ATOM 703 N N . GLU A 1 89 ? 5.391 -31.947 30.014 1.00 55.66 89 GLU A N 1
ATOM 704 C CA . GLU A 1 89 ? 4.760 -32.531 31.209 1.00 55.66 89 GLU A CA 1
ATOM 705 C C . GLU A 1 89 ? 5.597 -32.324 32.487 1.00 55.66 89 GLU A C 1
ATOM 707 O O . GLU A 1 89 ? 5.051 -32.131 33.578 1.00 55.66 89 GLU A O 1
ATOM 712 N N . LYS A 1 90 ? 6.932 -32.252 32.356 1.00 57.06 90 LYS A N 1
ATOM 713 C CA . LYS A 1 90 ? 7.838 -31.930 33.473 1.00 57.06 90 LYS A CA 1
ATOM 714 C C . LYS A 1 90 ? 7.741 -30.466 33.907 1.00 57.06 90 LYS A C 1
ATOM 716 O O . LYS A 1 90 ? 7.698 -30.199 35.105 1.00 57.06 90 LYS A O 1
ATOM 721 N N . ALA A 1 91 ? 7.609 -29.536 32.959 1.00 55.00 91 ALA A N 1
ATOM 722 C CA . ALA A 1 91 ? 7.465 -28.110 33.263 1.00 55.00 91 ALA A CA 1
ATOM 723 C C . ALA A 1 91 ? 6.148 -27.790 34.002 1.00 55.00 91 ALA A C 1
ATOM 725 O O . ALA A 1 91 ? 6.095 -26.882 34.831 1.00 55.00 91 ALA A O 1
ATOM 726 N N . THR A 1 92 ? 5.083 -28.564 33.759 1.00 53.69 92 THR A N 1
ATOM 727 C CA . THR A 1 92 ? 3.794 -28.382 34.447 1.00 53.69 92 THR A CA 1
ATOM 728 C C . THR A 1 92 ? 3.769 -28.902 35.887 1.00 53.69 92 THR A C 1
ATOM 730 O O . THR A 1 92 ? 2.980 -28.404 36.690 1.00 53.69 92 THR A O 1
ATOM 733 N N . LEU A 1 93 ? 4.627 -29.866 36.240 1.00 56.97 93 LEU A N 1
ATOM 734 C CA . LEU A 1 93 ? 4.703 -30.430 37.595 1.00 56.97 93 LEU A CA 1
ATOM 735 C C . LEU A 1 93 ? 5.532 -29.549 38.542 1.00 56.97 93 LEU A C 1
ATOM 737 O O . LEU A 1 93 ? 5.078 -29.273 39.651 1.00 56.97 93 LEU A O 1
ATOM 741 N N . GLU A 1 94 ? 6.664 -29.007 38.077 1.00 63.72 94 GLU A N 1
ATOM 742 C CA . GLU A 1 94 ? 7.487 -28.069 38.866 1.00 63.72 94 GLU A CA 1
ATOM 743 C C . GLU A 1 94 ? 6.770 -26.737 39.141 1.00 63.72 94 GLU A C 1
ATOM 745 O O . GLU A 1 94 ? 6.904 -26.160 40.221 1.00 63.72 94 GLU A O 1
ATOM 750 N N . TYR A 1 95 ? 5.928 -26.265 38.213 1.00 55.34 95 TYR A N 1
ATOM 751 C CA . TYR A 1 95 ? 5.118 -25.066 38.442 1.00 55.34 95 TYR A CA 1
ATOM 752 C C . TYR A 1 95 ? 4.082 -25.274 39.559 1.00 55.34 95 TYR A C 1
ATOM 754 O O . TYR A 1 95 ? 3.838 -24.367 40.356 1.00 55.34 95 TYR A O 1
ATOM 762 N N . ARG A 1 96 ? 3.511 -26.481 39.668 1.00 53.78 96 ARG A N 1
ATOM 763 C CA . ARG A 1 96 ? 2.437 -26.793 40.623 1.00 53.78 96 ARG A CA 1
ATOM 764 C C . ARG A 1 96 ? 2.929 -26.866 42.072 1.00 53.78 96 ARG A C 1
ATOM 766 O O . ARG A 1 96 ? 2.206 -26.421 42.958 1.00 53.78 96 ARG A O 1
ATOM 773 N N . GLU A 1 97 ? 4.160 -27.324 42.309 1.00 60.38 97 GLU A N 1
ATOM 774 C CA . GLU A 1 97 ? 4.776 -27.315 43.649 1.00 60.38 97 GLU A CA 1
ATOM 775 C C . GLU A 1 97 ? 5.177 -25.905 44.119 1.00 60.38 97 GLU A C 1
ATOM 777 O O . GLU A 1 97 ? 5.210 -25.630 45.320 1.00 60.38 97 GLU A O 1
ATOM 782 N N . SER A 1 98 ? 5.421 -24.967 43.197 1.00 61.31 98 SER A N 1
ATOM 783 C CA . SER A 1 98 ? 5.817 -23.595 43.551 1.00 61.31 98 SER A CA 1
ATOM 784 C C . SER A 1 98 ? 4.666 -22.716 44.079 1.00 61.31 98 SER A C 1
ATOM 786 O O . SER A 1 98 ? 4.917 -21.690 44.716 1.00 61.31 98 SER A O 1
ATOM 788 N N . ILE A 1 99 ? 3.404 -23.122 43.874 1.00 53.12 99 ILE A N 1
ATOM 789 C CA . ILE A 1 99 ? 2.212 -22.336 44.252 1.00 53.12 99 ILE A CA 1
ATOM 790 C C . ILE A 1 99 ? 1.781 -22.564 45.717 1.00 53.12 99 ILE A C 1
ATOM 792 O O . ILE A 1 99 ? 1.093 -21.724 46.294 1.00 53.12 99 ILE A O 1
ATOM 796 N N . GLU A 1 100 ? 2.241 -23.620 46.396 1.00 53.72 100 GLU A N 1
ATOM 797 C CA . GLU A 1 100 ? 1.773 -23.943 47.760 1.00 53.72 100 GLU A CA 1
ATOM 798 C C . GLU A 1 100 ? 2.376 -23.084 48.894 1.00 53.72 100 GLU A C 1
ATOM 800 O O . GLU A 1 100 ? 2.036 -23.270 50.062 1.00 53.72 100 GLU A O 1
ATOM 805 N N . LYS A 1 101 ? 3.233 -22.095 48.598 1.00 53.44 101 LYS A N 1
ATOM 806 C CA . LYS A 1 101 ? 3.854 -21.229 49.628 1.00 53.44 101 LYS A CA 1
ATOM 807 C C . LYS A 1 101 ? 3.573 -19.736 49.494 1.00 53.44 101 LYS A C 1
ATOM 809 O O . LYS A 1 101 ? 4.251 -18.922 50.126 1.00 53.44 101 LYS A O 1
ATOM 814 N N . THR A 1 102 ? 2.556 -19.333 48.741 1.00 51.53 102 THR A N 1
ATOM 815 C CA . THR A 1 102 ? 2.145 -17.924 48.728 1.00 51.53 102 THR A CA 1
ATOM 816 C C . THR A 1 102 ? 1.161 -17.649 49.859 1.00 51.53 102 THR A C 1
ATOM 818 O O . THR A 1 102 ? 0.048 -18.170 49.864 1.00 51.53 102 THR A O 1
ATOM 821 N N . LYS A 1 103 ? 1.570 -16.811 50.824 1.00 54.31 103 LYS A N 1
ATOM 822 C CA . LYS A 1 103 ? 0.687 -16.235 51.852 1.00 54.31 103 LYS A CA 1
ATOM 823 C C . LYS A 1 103 ? -0.604 -15.751 51.186 1.00 54.31 103 LYS A C 1
ATOM 825 O O . LYS A 1 103 ? -0.552 -14.867 50.334 1.00 54.31 103 LYS A O 1
ATOM 830 N N . SER A 1 104 ? -1.741 -16.328 51.569 1.00 54.06 104 SER A N 1
ATOM 831 C CA . SER A 1 104 ? -3.046 -15.984 51.007 1.00 54.06 104 SER A CA 1
ATOM 832 C C . SER A 1 104 ? -3.402 -14.545 51.380 1.00 54.06 104 SER A C 1
ATOM 834 O O . SER A 1 104 ? -3.883 -14.266 52.480 1.00 54.06 104 SER A O 1
ATOM 836 N N . PHE A 1 105 ? -3.137 -13.607 50.476 1.00 57.00 105 PHE A N 1
ATOM 837 C CA . PHE A 1 105 ? -3.652 -12.253 50.596 1.00 57.00 105 PHE A CA 1
ATOM 838 C C . PHE A 1 105 ? -5.155 -12.313 50.309 1.00 57.00 105 PHE A C 1
ATOM 840 O O . PHE A 1 105 ? -5.582 -12.627 49.200 1.00 57.00 105 PHE A O 1
ATOM 847 N N . SER A 1 106 ? -5.973 -12.081 51.333 1.00 65.31 106 SER A N 1
ATOM 848 C CA . SER A 1 106 ? -7.430 -12.070 51.202 1.00 65.31 106 SER A CA 1
ATOM 849 C C . SER A 1 106 ? -7.864 -10.878 50.339 1.00 65.31 106 SER A C 1
ATOM 851 O O . SER A 1 106 ? -7.921 -9.747 50.819 1.00 65.31 106 SER A O 1
ATOM 853 N N . LEU A 1 107 ? -8.209 -11.136 49.074 1.00 63.59 107 LEU A N 1
ATOM 854 C CA . LEU A 1 107 ? -8.711 -10.133 48.121 1.00 63.59 107 LEU A CA 1
ATOM 855 C C . LEU A 1 107 ? -10.210 -9.811 48.280 1.00 63.59 107 LEU A C 1
ATOM 857 O O . LEU A 1 107 ? -10.735 -8.957 47.567 1.00 63.59 107 LEU A O 1
ATOM 861 N N . TRP A 1 108 ? -10.899 -10.432 49.242 1.00 70.88 108 TRP A N 1
ATOM 862 C CA . TRP A 1 108 ? -12.325 -10.213 49.525 1.00 70.88 108 TRP A CA 1
ATOM 863 C C . TRP A 1 108 ? -12.759 -8.744 49.698 1.00 70.88 108 TRP A C 1
ATOM 865 O O . TRP A 1 108 ? -13.838 -8.401 49.211 1.00 70.88 108 TRP A O 1
ATOM 875 N N . PRO A 1 109 ? -11.959 -7.839 50.299 1.00 83.31 109 PRO A N 1
ATOM 876 C CA . PRO A 1 109 ? -12.334 -6.427 50.400 1.00 83.31 109 PRO A CA 1
ATOM 877 C C . PRO A 1 109 ? -12.435 -5.722 49.040 1.00 83.31 109 PRO A C 1
ATOM 879 O O . PRO A 1 109 ? -13.175 -4.750 48.901 1.00 83.31 109 PRO A O 1
ATOM 882 N N . TYR A 1 110 ? -11.713 -6.212 48.028 1.00 76.25 110 TYR A N 1
ATOM 883 C CA . TYR A 1 110 ? -11.553 -5.537 46.740 1.00 76.25 110 TYR A CA 1
ATOM 884 C C . TYR A 1 110 ? -12.516 -6.030 45.659 1.00 76.25 110 TYR A C 1
ATOM 886 O O . TYR A 1 110 ? -12.618 -5.407 44.605 1.00 76.25 110 TYR A O 1
ATOM 894 N N . VAL A 1 111 ? -13.284 -7.090 45.925 1.00 78.75 111 VAL A N 1
ATOM 895 C CA . VAL A 1 111 ? -14.246 -7.664 44.966 1.00 78.75 111 VAL A CA 1
ATOM 896 C C . VAL A 1 111 ? -15.282 -6.628 44.507 1.00 78.75 111 VAL A C 1
ATOM 898 O O . VAL A 1 111 ? -15.669 -6.624 43.343 1.00 78.75 111 VAL A O 1
ATOM 901 N N . LYS A 1 112 ? -15.667 -5.677 45.371 1.00 79.38 112 LYS A N 1
ATOM 902 C CA . LYS A 1 112 ? -16.589 -4.582 45.006 1.00 79.38 112 LYS A CA 1
ATOM 903 C C . LYS A 1 112 ? -16.008 -3.615 43.969 1.00 79.38 112 LYS A C 1
ATOM 905 O O . LYS A 1 112 ? -16.761 -3.006 43.221 1.00 79.38 112 LYS A O 1
ATOM 910 N N . TYR A 1 113 ? -14.684 -3.492 43.914 1.00 87.31 113 TYR A N 1
ATOM 911 C CA . TYR A 1 113 ? -13.985 -2.668 42.929 1.00 87.31 113 TYR A CA 1
ATOM 912 C C . TYR A 1 113 ? -13.609 -3.455 41.671 1.00 87.31 113 TYR A C 1
ATOM 914 O O . TYR A 1 113 ? -13.229 -2.843 40.677 1.00 87.31 113 TYR A O 1
ATOM 922 N N . ALA A 1 114 ? -13.739 -4.786 41.680 1.00 78.12 114 ALA A N 1
ATOM 923 C CA . ALA A 1 114 ? -13.356 -5.629 40.551 1.00 78.12 114 ALA A CA 1
ATOM 924 C C . ALA A 1 114 ? -14.177 -5.324 39.288 1.00 78.12 114 ALA A C 1
ATOM 926 O O . ALA A 1 114 ? -13.614 -5.303 38.200 1.00 78.12 114 ALA A O 1
ATOM 927 N N . SER A 1 115 ? -15.473 -5.012 39.415 1.00 79.81 115 SER A N 1
ATOM 928 C CA . SER A 1 115 ? -16.314 -4.630 38.268 1.00 79.81 115 SER A CA 1
ATOM 929 C C . SER A 1 115 ? -15.911 -3.279 37.668 1.00 79.81 115 SER A C 1
ATOM 931 O O . SER A 1 115 ? -15.832 -3.139 36.447 1.00 79.81 115 SER A O 1
ATOM 933 N N . ILE A 1 116 ? -15.591 -2.296 38.515 1.00 82.25 116 ILE A N 1
ATOM 934 C CA . ILE A 1 116 ? -15.131 -0.966 38.092 1.00 82.25 116 ILE A CA 1
ATOM 935 C C . ILE A 1 116 ? -13.752 -1.077 37.433 1.00 82.25 116 ILE A C 1
ATOM 937 O O . ILE A 1 116 ? -13.552 -0.561 36.336 1.00 82.25 116 ILE A O 1
ATOM 941 N N . ALA A 1 117 ? -12.822 -1.805 38.056 1.00 81.81 117 ALA A N 1
ATOM 942 C CA . ALA A 1 117 ? -11.488 -2.040 37.514 1.00 81.81 117 ALA A CA 1
ATOM 943 C C . ALA A 1 117 ? -11.536 -2.808 36.186 1.00 81.81 117 ALA A C 1
ATOM 945 O O . ALA A 1 117 ? -10.821 -2.441 35.260 1.00 81.81 117 ALA A O 1
ATOM 946 N N . ALA A 1 118 ? -12.408 -3.814 36.054 1.00 82.75 118 ALA A N 1
ATOM 947 C CA . ALA A 1 118 ? -12.610 -4.530 34.796 1.00 82.75 118 ALA A CA 1
ATOM 948 C C . ALA A 1 118 ? -13.159 -3.608 33.698 1.00 82.75 118 ALA A C 1
ATOM 950 O O . ALA A 1 118 ? -12.682 -3.653 32.570 1.00 82.75 118 ALA A O 1
ATOM 951 N N . THR A 1 119 ? -14.102 -2.723 34.031 1.00 80.94 119 THR A N 1
ATOM 952 C CA . THR A 1 119 ? -14.661 -1.756 33.071 1.00 80.94 119 THR A CA 1
ATOM 953 C C . THR A 1 119 ? -13.599 -0.760 32.602 1.00 80.94 119 THR A C 1
ATOM 955 O O . THR A 1 119 ? -13.437 -0.549 31.403 1.00 80.94 119 THR A O 1
ATOM 958 N N . ILE A 1 120 ? -12.815 -0.198 33.530 1.00 83.81 120 ILE A N 1
ATOM 959 C CA . ILE A 1 120 ? -11.693 0.697 33.206 1.00 83.81 120 ILE A CA 1
ATOM 960 C C . ILE A 1 120 ? -10.634 -0.044 32.385 1.00 83.81 120 ILE A C 1
ATOM 962 O O . ILE A 1 120 ? -10.126 0.509 31.415 1.00 83.81 120 ILE A O 1
ATOM 966 N N . ALA A 1 121 ? -10.324 -1.296 32.731 1.00 79.00 121 ALA A N 1
ATOM 967 C CA . ALA A 1 121 ? -9.377 -2.112 31.984 1.00 79.00 121 ALA A CA 1
ATOM 968 C C . ALA A 1 121 ? -9.852 -2.343 30.546 1.00 79.00 121 ALA A C 1
ATOM 970 O O . ALA A 1 121 ? -9.049 -2.166 29.644 1.00 79.00 121 ALA A O 1
ATOM 971 N N . VAL A 1 122 ? -11.134 -2.654 30.314 1.00 80.75 122 VAL A N 1
ATOM 972 C CA . VAL A 1 122 ? -11.710 -2.794 28.962 1.00 80.75 122 VAL A CA 1
ATOM 973 C C . VAL A 1 122 ? -11.633 -1.476 28.191 1.00 80.75 122 VAL A C 1
ATOM 975 O O . VAL A 1 122 ? -11.193 -1.475 27.044 1.00 80.75 122 VAL A O 1
ATOM 978 N N . ILE A 1 123 ? -11.979 -0.349 28.823 1.00 80.94 123 ILE A N 1
ATOM 979 C CA . ILE A 1 123 ? -11.877 0.978 28.195 1.00 80.94 123 ILE A CA 1
ATOM 980 C C . ILE A 1 123 ? -10.427 1.288 27.813 1.00 80.94 123 ILE A C 1
ATOM 982 O O . ILE A 1 123 ? -10.187 1.682 26.682 1.00 80.94 123 ILE A O 1
ATOM 986 N N . LEU A 1 124 ? -9.455 1.061 28.702 1.00 78.81 124 LEU A N 1
ATOM 987 C CA . LEU A 1 124 ? -8.025 1.252 28.417 1.00 78.81 124 LEU A CA 1
ATOM 988 C C . LEU A 1 124 ? -7.469 0.229 27.413 1.00 78.81 124 LEU A C 1
ATOM 990 O O . LEU A 1 124 ? -6.471 0.492 26.748 1.00 78.81 124 LEU A O 1
ATOM 994 N N . PHE A 1 125 ? -8.088 -0.946 27.293 1.00 76.44 125 PHE A N 1
ATOM 995 C CA . PHE A 1 125 ? -7.703 -1.943 26.296 1.00 76.44 125 PHE A CA 1
ATOM 996 C C . PHE A 1 125 ? -8.142 -1.528 24.890 1.00 76.44 125 PHE A C 1
ATOM 998 O O . PHE A 1 125 ? -7.418 -1.768 23.927 1.00 76.44 125 PHE A O 1
ATOM 1005 N N . ILE A 1 126 ? -9.306 -0.883 24.787 1.00 75.50 126 ILE A N 1
ATOM 1006 C CA . ILE A 1 126 ? -9.841 -0.312 23.544 1.00 75.50 126 ILE A CA 1
ATOM 1007 C C . ILE A 1 126 ? -9.129 1.012 23.221 1.00 75.50 126 ILE A C 1
ATOM 1009 O O . ILE A 1 126 ? -8.740 1.274 22.083 1.00 75.50 126 ILE A O 1
ATOM 1013 N N . TRP A 1 127 ? -8.910 1.839 24.239 1.00 77.44 127 TRP A N 1
ATOM 1014 C CA . TRP A 1 127 ? -8.245 3.131 24.162 1.00 77.44 127 TRP A CA 1
ATOM 1015 C C . TRP A 1 127 ? -6.760 2.953 24.487 1.00 77.44 127 TRP A C 1
ATOM 1017 O O . TRP A 1 127 ? -6.331 3.161 25.616 1.00 77.44 127 TRP A O 1
ATOM 1027 N N . GLN A 1 128 ? -5.965 2.524 23.504 1.00 75.50 128 GLN A N 1
ATOM 1028 C CA . G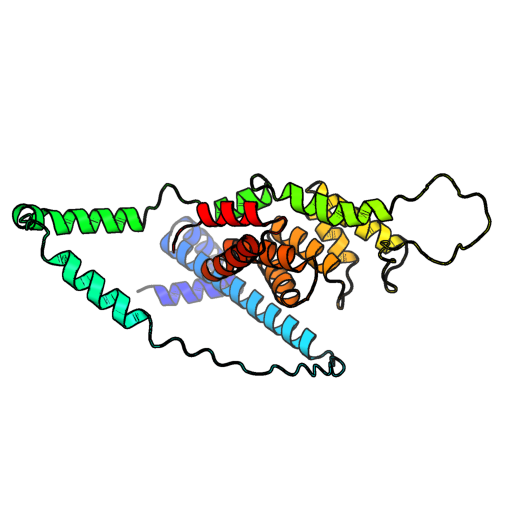LN A 1 128 ? -4.501 2.487 23.606 1.00 75.50 128 GLN A CA 1
ATOM 1029 C C . GLN A 1 128 ? -3.913 3.818 23.087 1.00 75.50 128 GLN A C 1
ATOM 1031 O O . GLN A 1 128 ? -3.621 3.907 21.891 1.00 75.50 128 GLN A O 1
ATOM 1036 N N . PRO A 1 129 ? -3.726 4.863 23.926 1.00 76.94 129 PRO A N 1
ATOM 1037 C CA . PRO A 1 129 ? -3.329 6.200 23.464 1.00 76.94 129 PRO A CA 1
ATOM 1038 C C . PRO A 1 129 ? -1.877 6.274 22.982 1.00 76.94 129 PRO A C 1
ATOM 1040 O O . PRO A 1 129 ? -1.501 7.222 22.308 1.00 76.94 129 PRO A O 1
ATOM 1043 N N . THR A 1 130 ? -1.043 5.294 23.338 1.00 81.06 130 THR A N 1
ATOM 1044 C CA . THR A 1 130 ? 0.385 5.270 22.989 1.00 81.06 130 THR A CA 1
ATOM 1045 C C . THR A 1 130 ? 0.686 4.521 21.693 1.00 81.06 130 THR A C 1
ATOM 1047 O O . THR A 1 130 ? 1.850 4.414 21.313 1.00 81.06 130 THR A O 1
ATOM 1050 N N . ARG A 1 131 ? -0.331 3.957 21.031 1.00 87.81 131 ARG A N 1
ATOM 1051 C CA . ARG A 1 131 ? -0.173 3.198 19.786 1.00 87.81 131 ARG A CA 1
ATOM 1052 C C . ARG A 1 131 ? -0.694 4.007 18.615 1.00 87.81 131 ARG A C 1
ATOM 1054 O O . ARG A 1 131 ? -1.815 4.513 18.679 1.00 87.81 131 ARG A O 1
ATOM 1061 N N . SER A 1 132 ? 0.096 4.041 17.553 1.00 89.44 132 SER A N 1
ATOM 1062 C CA . SER A 1 132 ? -0.254 4.749 16.333 1.00 89.44 132 SER A CA 1
ATOM 1063 C C . SER A 1 132 ? -1.418 4.073 15.616 1.00 89.44 132 SER A C 1
ATOM 1065 O O . SER A 1 132 ? -1.569 2.846 15.657 1.00 89.44 132 SER A O 1
ATOM 1067 N N . THR A 1 133 ? -2.256 4.880 14.972 1.00 92.44 133 THR A N 1
ATOM 1068 C CA . THR A 1 133 ? -3.290 4.384 14.051 1.00 92.44 133 THR A CA 1
ATOM 1069 C C . THR A 1 133 ? -2.651 3.822 12.775 1.00 92.44 133 THR A C 1
ATOM 1071 O O . THR A 1 133 ? -1.481 4.084 12.489 1.00 92.44 133 THR A O 1
ATOM 1074 N N . ASN A 1 134 ? -3.397 3.033 11.995 1.00 93.50 134 ASN A N 1
ATOM 1075 C CA . ASN A 1 134 ? -2.887 2.507 10.723 1.00 93.50 134 ASN A CA 1
ATOM 1076 C C . ASN A 1 134 ? -2.519 3.650 9.763 1.00 93.50 134 ASN A C 1
ATOM 1078 O O . ASN A 1 134 ? -1.473 3.602 9.117 1.00 93.50 134 ASN A O 1
ATOM 1082 N N . GLU A 1 135 ? -3.335 4.705 9.739 1.00 93.12 135 GLU A N 1
ATOM 1083 C CA . GLU A 1 135 ? -3.107 5.938 8.988 1.00 93.12 135 GLU A CA 1
ATOM 1084 C C . GLU A 1 135 ? -1.816 6.635 9.407 1.00 93.12 135 GLU A C 1
ATOM 1086 O O . GLU A 1 135 ? -1.044 7.020 8.539 1.00 93.12 135 GLU A O 1
ATOM 1091 N N . GLU A 1 136 ? -1.542 6.767 10.706 1.00 93.81 136 GLU A N 1
ATOM 1092 C CA . GLU A 1 136 ? -0.303 7.382 11.203 1.00 93.81 136 GLU A CA 1
ATOM 1093 C C . GLU A 1 136 ? 0.940 6.556 10.849 1.00 93.81 136 GLU A C 1
ATOM 1095 O O . GLU A 1 136 ? 1.966 7.105 10.439 1.00 93.81 136 GLU A O 1
ATOM 1100 N N . ILE A 1 137 ? 0.859 5.227 10.982 1.00 94.19 137 ILE A N 1
ATOM 1101 C CA . ILE A 1 137 ? 1.964 4.330 10.618 1.00 94.19 137 ILE A CA 1
ATOM 1102 C C . ILE A 1 137 ? 2.244 4.431 9.118 1.00 94.19 137 ILE A C 1
ATOM 1104 O O . ILE A 1 137 ? 3.393 4.579 8.710 1.00 94.19 137 ILE A O 1
ATOM 1108 N N . PHE A 1 138 ? 1.204 4.400 8.288 1.00 94.56 138 PHE A N 1
ATOM 1109 C CA . PHE A 1 138 ? 1.382 4.525 6.847 1.00 94.56 138 PHE A CA 1
ATOM 1110 C C . PHE A 1 138 ? 1.842 5.931 6.439 1.00 94.56 138 PHE A C 1
ATOM 1112 O O . PHE A 1 138 ? 2.716 6.065 5.588 1.00 94.56 138 PHE A O 1
ATOM 1119 N N . ALA A 1 139 ? 1.320 6.982 7.077 1.00 93.38 139 ALA A N 1
ATOM 1120 C CA . ALA A 1 139 ? 1.740 8.357 6.829 1.00 93.38 139 ALA A CA 1
ATOM 1121 C C . ALA A 1 139 ? 3.233 8.541 7.125 1.00 93.38 139 ALA A C 1
ATOM 1123 O O . ALA A 1 139 ? 3.951 9.049 6.268 1.00 93.38 139 ALA A O 1
ATOM 1124 N N . SER A 1 140 ? 3.710 8.052 8.274 1.00 91.25 140 SER A N 1
ATOM 1125 C CA . SER A 1 140 ? 5.133 8.101 8.649 1.00 91.25 140 SER A CA 1
ATOM 1126 C C . SER A 1 140 ? 6.038 7.250 7.749 1.00 91.25 140 SER A C 1
ATOM 1128 O O . SER A 1 140 ? 7.208 7.578 7.543 1.00 91.25 140 SER A O 1
ATOM 1130 N N . TYR A 1 141 ? 5.499 6.183 7.153 1.00 91.06 141 TYR A N 1
ATOM 1131 C CA . TYR A 1 141 ? 6.171 5.443 6.087 1.00 91.06 141 TYR A CA 1
ATOM 1132 C C . TYR A 1 141 ? 6.286 6.302 4.816 1.00 91.06 141 TYR A C 1
ATOM 1134 O O . TYR A 1 141 ? 7.379 6.453 4.272 1.00 91.06 141 TYR A O 1
ATOM 1142 N N . THR A 1 142 ? 5.195 6.942 4.384 1.00 90.00 142 THR A N 1
ATOM 1143 C CA . THR A 1 142 ? 5.186 7.749 3.152 1.00 90.00 142 THR A CA 1
ATOM 1144 C C . THR A 1 142 ? 5.927 9.085 3.251 1.00 90.00 142 THR A C 1
ATOM 1146 O O . THR A 1 142 ? 6.473 9.535 2.244 1.00 90.00 142 THR A O 1
ATOM 1149 N N . SER A 1 143 ? 5.994 9.699 4.440 1.00 88.06 143 SER A N 1
ATOM 1150 C CA . SER A 1 143 ? 6.822 10.884 4.722 1.00 88.06 143 SER A CA 1
ATOM 1151 C C . SER A 1 143 ? 8.312 10.540 4.833 1.00 88.06 143 SER A C 1
ATOM 1153 O O . SER A 1 143 ? 9.163 11.425 4.742 1.00 88.06 143 SER A O 1
ATOM 1155 N N . GLY A 1 144 ? 8.613 9.248 5.014 1.00 82.19 144 GLY A N 1
ATOM 1156 C CA . GLY A 1 144 ? 9.931 8.665 5.242 1.00 82.19 144 GLY A CA 1
ATOM 1157 C C . GLY A 1 144 ? 10.553 8.975 6.601 1.00 82.19 144 GLY A C 1
ATOM 1158 O O . GLY A 1 144 ? 11.748 8.741 6.790 1.00 82.19 144 GLY A O 1
ATOM 1159 N N . ASP A 1 145 ? 9.742 9.400 7.573 1.00 82.06 145 ASP A N 1
ATOM 1160 C CA . ASP A 1 145 ? 10.148 9.500 8.982 1.00 82.06 145 ASP A CA 1
ATOM 1161 C C . ASP A 1 145 ? 10.533 8.130 9.566 1.00 82.06 145 ASP A C 1
ATOM 1163 O O . ASP A 1 145 ? 11.395 8.037 10.437 1.00 82.06 145 ASP A O 1
ATOM 1167 N N . LEU A 1 146 ? 9.944 7.046 9.048 1.00 72.62 146 LEU A N 1
ATOM 1168 C CA . LEU A 1 146 ? 10.272 5.665 9.426 1.00 72.62 146 LEU A CA 1
ATOM 1169 C C . LEU A 1 146 ? 11.507 5.092 8.711 1.00 72.62 146 LEU A C 1
ATOM 1171 O O . LEU A 1 146 ? 11.685 3.879 8.680 1.00 72.62 146 LEU A O 1
ATOM 1175 N N . GLY A 1 147 ? 12.353 5.929 8.106 1.00 60.97 147 GLY A N 1
ATOM 1176 C CA . GLY A 1 147 ? 13.536 5.452 7.383 1.00 60.97 147 GLY A CA 1
ATOM 1177 C C . GLY A 1 147 ? 13.238 4.905 5.985 1.00 60.97 147 GLY A C 1
ATOM 1178 O O . GLY A 1 147 ? 14.157 4.424 5.325 1.00 60.97 147 GLY A O 1
ATOM 1179 N N . GLY A 1 148 ? 12.003 5.061 5.481 1.00 56.00 148 GLY A N 1
ATOM 1180 C CA . GLY A 1 148 ? 11.616 4.687 4.111 1.00 56.00 148 GLY A CA 1
ATOM 1181 C C . GLY A 1 148 ? 12.537 5.276 3.031 1.00 56.00 148 GLY A C 1
ATOM 1182 O O . GLY A 1 148 ? 12.767 4.663 1.993 1.00 56.00 148 GLY A O 1
ATOM 1183 N N . HIS A 1 149 ? 13.167 6.414 3.328 1.00 53.81 149 HIS A N 1
ATOM 1184 C CA . HIS A 1 149 ? 14.152 7.078 2.471 1.00 53.81 149 HIS A CA 1
ATOM 1185 C C . HIS A 1 149 ? 15.442 6.277 2.254 1.00 53.81 149 HIS A C 1
ATOM 1187 O O . HIS A 1 149 ? 16.053 6.384 1.194 1.00 53.81 149 HIS A O 1
ATOM 1193 N N . LYS A 1 150 ? 15.868 5.456 3.225 1.00 60.56 150 LYS A N 1
ATOM 1194 C CA . LYS A 1 150 ? 17.105 4.662 3.106 1.00 60.56 150 LYS A CA 1
ATOM 1195 C C . LYS A 1 150 ? 16.963 3.481 2.142 1.00 60.56 150 LYS A C 1
ATOM 1197 O O . LYS A 1 150 ? 17.963 3.062 1.568 1.00 60.56 150 LYS A O 1
ATOM 1202 N N . LEU A 1 151 ? 15.744 2.979 1.949 1.00 56.78 151 LEU A N 1
ATOM 1203 C CA . LEU A 1 151 ? 15.447 1.801 1.128 1.00 56.78 151 LEU A CA 1
ATOM 1204 C C . LEU A 1 151 ? 15.660 2.045 -0.354 1.00 56.78 151 LEU A C 1
ATOM 1206 O O . LEU A 1 151 ? 16.439 1.349 -1.004 1.00 56.78 151 LEU A O 1
ATOM 1210 N N . ALA A 1 152 ? 14.991 3.076 -0.867 1.00 55.44 152 ALA A N 1
ATOM 1211 C CA . ALA A 1 152 ? 15.058 3.412 -2.276 1.00 55.44 152 ALA A CA 1
ATOM 1212 C C . ALA A 1 152 ? 16.501 3.780 -2.663 1.00 55.44 152 ALA A C 1
ATOM 1214 O O . ALA A 1 152 ? 17.004 3.361 -3.699 1.00 55.44 152 ALA A O 1
ATOM 1215 N N . MET A 1 153 ? 17.215 4.462 -1.763 1.00 52.69 153 MET A N 1
ATOM 1216 C CA . MET A 1 153 ? 18.583 4.913 -1.992 1.00 52.69 153 MET A CA 1
ATOM 1217 C C . MET A 1 153 ? 19.637 3.792 -1.967 1.00 52.69 153 MET A C 1
ATOM 1219 O O . MET A 1 153 ? 20.724 4.008 -2.484 1.00 52.69 153 MET A O 1
ATOM 1223 N N . ARG A 1 154 ? 19.384 2.615 -1.372 1.00 57.28 154 ARG A N 1
ATOM 1224 C CA . ARG A 1 154 ? 20.419 1.569 -1.210 1.00 57.28 154 ARG A CA 1
ATOM 1225 C C . ARG A 1 154 ? 20.283 0.400 -2.185 1.00 57.28 154 ARG A C 1
ATOM 1227 O O . ARG A 1 154 ? 21.308 -0.026 -2.719 1.00 57.28 154 ARG A O 1
ATOM 1234 N N . GLU A 1 155 ? 19.064 -0.042 -2.520 1.00 56.62 155 GLU A N 1
ATOM 1235 C CA . GLU A 1 155 ? 18.859 -0.993 -3.635 1.00 56.62 155 GLU A CA 1
ATOM 1236 C C . GLU A 1 155 ? 19.370 -0.404 -4.961 1.00 56.62 155 GLU A C 1
ATOM 1238 O O . GLU A 1 155 ? 19.978 -1.104 -5.770 1.00 56.62 155 GLU A O 1
ATOM 1243 N N . SER A 1 156 ? 19.231 0.909 -5.144 1.00 51.56 156 SER A N 1
ATOM 1244 C CA . SER A 1 156 ? 19.745 1.613 -6.317 1.00 51.56 156 SER A CA 1
ATOM 1245 C C . SER A 1 156 ? 21.228 1.951 -6.271 1.00 51.56 156 SER A C 1
ATOM 1247 O O . SER A 1 156 ? 21.812 2.202 -7.319 1.00 51.56 156 SER A O 1
ATOM 1249 N N . VAL A 1 157 ? 21.885 1.951 -5.108 1.00 51.03 157 VAL A N 1
ATOM 1250 C CA . VAL A 1 157 ? 23.351 2.090 -5.048 1.00 51.03 157 VAL A CA 1
ATOM 1251 C C . VAL A 1 157 ? 24.030 0.859 -5.634 1.00 51.03 157 VAL A C 1
ATOM 1253 O O . VAL A 1 157 ? 25.053 1.011 -6.292 1.00 51.03 157 VAL A O 1
ATOM 1256 N N . ASN A 1 158 ? 23.450 -0.336 -5.490 1.00 52.91 158 ASN A N 1
ATOM 1257 C CA . ASN A 1 158 ? 23.928 -1.500 -6.245 1.00 52.91 158 ASN A CA 1
ATOM 1258 C C . ASN A 1 158 ? 23.728 -1.313 -7.755 1.00 52.91 158 ASN A C 1
ATOM 1260 O O . ASN A 1 158 ? 24.542 -1.773 -8.543 1.00 52.91 158 ASN A O 1
ATOM 1264 N N . TYR A 1 159 ? 22.708 -0.554 -8.144 1.00 51.28 159 TYR A N 1
ATOM 1265 C CA . TYR A 1 159 ? 22.369 -0.304 -9.535 1.00 51.28 159 TYR A CA 1
ATOM 1266 C C . TYR A 1 159 ? 23.208 0.805 -10.203 1.00 51.28 159 TYR A C 1
ATOM 1268 O O . TYR A 1 159 ? 23.690 0.665 -11.325 1.00 51.28 159 TYR A O 1
ATOM 1276 N N . SER A 1 160 ? 23.413 1.934 -9.518 1.00 46.66 160 SER A N 1
ATOM 1277 C CA . SER A 1 160 ? 24.108 3.117 -10.044 1.00 46.66 160 SER A CA 1
ATOM 1278 C C . SER A 1 160 ? 25.625 2.954 -10.067 1.00 46.66 160 SER A C 1
ATOM 1280 O O . SER A 1 160 ? 26.291 3.541 -10.921 1.00 46.66 160 SER A O 1
ATOM 1282 N N . LYS A 1 161 ? 26.189 2.119 -9.181 1.00 49.00 161 LYS A N 1
ATOM 1283 C CA . LYS A 1 161 ? 27.629 1.823 -9.176 1.00 49.00 161 LYS A CA 1
ATOM 1284 C C . LYS A 1 161 ? 28.076 1.111 -10.454 1.00 49.00 161 LYS A C 1
ATOM 1286 O O . LYS A 1 161 ? 29.204 1.330 -10.889 1.00 49.00 161 LYS A O 1
ATOM 1291 N N . ASP A 1 162 ? 27.180 0.349 -11.079 1.00 48.75 162 ASP A N 1
ATOM 1292 C CA . ASP A 1 162 ? 27.436 -0.341 -12.346 1.00 48.75 162 ASP A CA 1
ATOM 1293 C C . ASP A 1 162 ? 27.087 0.494 -13.588 1.00 48.75 162 ASP A C 1
ATOM 1295 O O . ASP A 1 162 ? 27.615 0.238 -14.669 1.00 48.75 162 ASP A O 1
ATOM 1299 N N . TYR A 1 163 ? 26.280 1.549 -13.439 1.00 46.81 163 TYR A N 1
ATOM 1300 C CA . TYR A 1 163 ? 25.853 2.425 -14.537 1.00 46.81 163 TYR A CA 1
ATOM 1301 C C . TYR A 1 163 ? 26.599 3.760 -14.622 1.00 46.81 163 TYR A C 1
ATOM 1303 O O . TYR A 1 163 ? 26.147 4.650 -15.343 1.00 46.81 163 TYR A O 1
ATOM 1311 N N . SER A 1 164 ? 27.746 3.916 -13.942 1.00 46.59 164 SER A N 1
ATOM 1312 C CA . SER A 1 164 ? 28.625 5.079 -14.147 1.00 46.59 164 SER A CA 1
ATOM 1313 C C . SER A 1 164 ? 29.158 5.108 -15.588 1.00 46.59 164 SER A C 1
ATOM 1315 O O . SER A 1 164 ? 30.241 4.632 -15.925 1.00 46.59 164 SER A O 1
ATOM 1317 N N . TYR A 1 165 ? 28.331 5.655 -16.472 1.00 50.16 165 TYR A N 1
ATOM 1318 C CA . TYR A 1 165 ? 28.636 5.958 -17.851 1.00 50.16 165 TYR A CA 1
ATOM 1319 C C . TYR A 1 165 ? 29.836 6.909 -17.831 1.00 50.16 165 TYR A C 1
ATOM 1321 O O . TYR A 1 165 ? 29.740 8.048 -17.374 1.00 50.16 165 TYR A O 1
ATOM 1329 N N . ARG A 1 166 ? 30.996 6.433 -18.301 1.00 45.69 166 ARG A N 1
ATOM 1330 C CA . ARG A 1 166 ? 32.111 7.299 -18.703 1.00 45.69 166 ARG A CA 1
ATOM 1331 C C . ARG A 1 166 ? 31.623 8.127 -19.886 1.00 45.69 166 ARG A C 1
ATOM 1333 O O . ARG A 1 166 ? 31.807 7.751 -21.036 1.00 45.69 166 ARG A O 1
ATOM 1340 N N . GLU A 1 167 ? 30.999 9.258 -19.594 1.00 48.81 167 GLU A N 1
ATOM 1341 C CA . GLU A 1 167 ? 30.458 10.195 -20.584 1.00 48.81 167 GLU A CA 1
ATOM 1342 C C . GLU A 1 167 ? 31.560 10.915 -21.399 1.00 48.81 167 GLU A C 1
ATOM 1344 O O . GLU A 1 167 ? 31.259 11.709 -22.280 1.00 48.81 167 GLU A O 1
ATOM 1349 N N . ASN A 1 168 ? 32.845 10.609 -21.162 1.00 47.19 168 ASN A N 1
ATOM 1350 C CA . ASN A 1 168 ? 33.980 11.328 -21.751 1.00 47.19 168 ASN A CA 1
ATOM 1351 C C . ASN A 1 168 ? 34.822 10.554 -22.783 1.00 47.19 168 ASN A C 1
ATOM 1353 O O . ASN A 1 168 ? 35.768 11.135 -23.300 1.00 47.19 168 ASN A O 1
ATOM 1357 N N . ASP A 1 169 ? 34.497 9.303 -23.131 1.00 44.75 169 ASP A N 1
ATOM 1358 C CA . ASP A 1 169 ? 35.301 8.510 -24.084 1.00 44.75 169 ASP A CA 1
ATOM 1359 C C . ASP A 1 169 ? 34.466 8.036 -25.294 1.00 44.75 169 ASP A C 1
ATOM 1361 O O . ASP A 1 169 ? 34.392 6.847 -25.598 1.00 44.75 169 ASP A O 1
ATOM 1365 N N . TYR A 1 170 ? 33.824 8.969 -26.007 1.00 44.50 170 TYR A N 1
ATOM 1366 C CA . TYR A 1 170 ? 33.379 8.741 -27.390 1.00 44.50 170 TYR A CA 1
ATOM 1367 C C . TYR A 1 170 ? 34.496 9.170 -28.351 1.00 44.50 170 TYR A C 1
ATOM 1369 O O . TYR A 1 170 ? 34.381 10.149 -29.085 1.00 44.50 170 TYR A O 1
ATOM 1377 N N . ASP A 1 171 ? 35.595 8.420 -28.326 1.00 40.88 171 ASP A N 1
ATOM 1378 C CA . ASP A 1 171 ? 36.537 8.365 -29.439 1.00 40.88 171 ASP A CA 1
ATOM 1379 C C . ASP A 1 171 ? 36.603 6.902 -29.886 1.00 40.88 171 ASP A C 1
ATOM 1381 O O . ASP A 1 171 ? 36.726 5.985 -29.073 1.00 40.88 171 ASP A O 1
ATOM 1385 N N . GLY A 1 172 ? 36.338 6.671 -31.168 1.00 50.34 172 GLY A N 1
ATOM 1386 C CA . GLY A 1 172 ? 35.947 5.363 -31.680 1.00 50.34 172 GLY A CA 1
ATOM 1387 C C . GLY A 1 172 ? 36.967 4.241 -31.441 1.00 50.34 172 GLY A C 1
ATOM 1388 O O . GLY A 1 172 ? 38.169 4.474 -31.450 1.00 50.34 172 GLY A O 1
ATOM 1389 N N . LEU A 1 173 ? 36.430 3.012 -31.376 1.00 42.62 173 LEU A N 1
ATOM 1390 C CA . LEU A 1 173 ? 37.066 1.683 -31.518 1.00 42.62 173 LEU A CA 1
ATOM 1391 C C . LEU A 1 173 ? 37.095 0.804 -30.254 1.00 42.62 173 LEU A C 1
ATOM 1393 O O . LEU A 1 173 ? 38.020 0.850 -29.453 1.00 42.62 173 LEU A O 1
ATOM 1397 N N . ASN A 1 174 ? 36.117 -0.109 -30.229 1.00 35.69 174 ASN A N 1
ATOM 1398 C CA . ASN A 1 174 ? 36.165 -1.545 -29.899 1.00 35.69 174 ASN A CA 1
ATOM 1399 C C . ASN A 1 174 ? 35.049 -1.960 -28.929 1.00 35.69 174 ASN A C 1
ATOM 1401 O O . ASN A 1 174 ? 35.032 -1.506 -27.786 1.00 35.69 174 ASN A O 1
ATOM 1405 N N . PRO A 1 175 ? 34.153 -2.883 -29.329 1.00 42.28 175 PRO A N 1
ATOM 1406 C CA . PRO A 1 175 ? 33.251 -3.529 -28.392 1.00 42.28 175 PRO A CA 1
ATOM 1407 C C . PRO A 1 175 ? 34.075 -4.505 -27.549 1.00 42.28 175 PRO A C 1
ATOM 1409 O O . PRO A 1 175 ? 34.357 -5.630 -27.968 1.00 42.28 175 PRO A O 1
ATOM 1412 N N . ILE A 1 176 ? 34.508 -4.059 -26.371 1.00 36.03 176 ILE A N 1
ATOM 1413 C CA . ILE A 1 176 ? 35.088 -4.951 -25.372 1.00 36.03 176 ILE A CA 1
ATOM 1414 C C . ILE A 1 176 ? 33.958 -5.851 -24.874 1.00 36.03 176 ILE A C 1
ATOM 1416 O O . ILE A 1 176 ? 33.084 -5.438 -24.116 1.00 36.03 176 ILE A O 1
ATOM 1420 N N . LYS A 1 177 ? 33.979 -7.087 -25.370 1.00 44.53 177 LYS A N 1
ATOM 1421 C CA . LYS A 1 177 ? 33.298 -8.223 -24.767 1.00 44.53 177 LYS A CA 1
ATOM 1422 C C . LYS A 1 177 ? 33.973 -8.575 -23.439 1.00 44.53 177 LYS A C 1
ATOM 1424 O O . LYS A 1 177 ? 35.197 -8.610 -23.356 1.00 44.53 177 LYS A O 1
ATOM 1429 N N . ASP A 1 178 ? 33.118 -8.933 -22.491 1.00 43.91 178 ASP A N 1
ATOM 1430 C CA . ASP A 1 178 ? 33.352 -9.805 -21.342 1.00 43.91 178 ASP A CA 1
ATOM 1431 C C . ASP A 1 178 ? 34.048 -9.245 -20.084 1.00 43.91 178 ASP A C 1
ATOM 1433 O O . ASP A 1 178 ? 35.205 -8.828 -20.081 1.00 43.91 178 ASP A O 1
ATOM 1437 N N . ASN A 1 179 ? 33.317 -9.440 -18.973 1.00 34.47 179 ASN A N 1
ATOM 1438 C CA . ASN A 1 179 ? 33.762 -9.605 -17.580 1.00 34.47 179 ASN A CA 1
ATOM 1439 C C . ASN A 1 179 ? 33.666 -8.421 -16.602 1.00 34.47 179 ASN A C 1
ATOM 1441 O O . ASN A 1 179 ? 34.536 -8.261 -15.745 1.00 34.47 179 ASN A O 1
ATOM 1445 N N . LEU A 1 180 ? 32.547 -7.690 -16.599 1.00 37.94 180 LEU A N 1
ATOM 1446 C CA . LEU A 1 180 ? 32.101 -6.990 -15.386 1.00 37.94 180 LEU A CA 1
ATOM 1447 C C . LEU A 1 180 ? 31.082 -7.854 -14.639 1.00 37.94 180 LEU A C 1
ATOM 1449 O O . LEU A 1 180 ? 29.942 -8.039 -15.052 1.00 37.94 180 LEU A O 1
ATOM 1453 N N . ARG A 1 181 ? 31.549 -8.438 -13.537 1.00 42.28 181 ARG A N 1
ATOM 1454 C CA . ARG A 1 181 ? 30.773 -9.275 -12.623 1.00 42.28 181 ARG A CA 1
ATOM 1455 C C . ARG A 1 181 ? 29.977 -8.351 -11.693 1.00 42.28 181 ARG A C 1
ATOM 1457 O O . ARG A 1 181 ? 30.449 -8.042 -10.605 1.00 42.28 181 ARG A O 1
ATOM 1464 N N . GLY A 1 182 ? 28.826 -7.884 -12.170 1.00 43.22 182 GLY A N 1
ATOM 1465 C CA . GLY A 1 182 ? 27.894 -7.040 -11.412 1.00 43.22 182 GLY A CA 1
ATOM 1466 C C . GLY A 1 182 ? 26.868 -6.303 -12.273 1.00 43.22 182 GLY A C 1
ATOM 1467 O O . GLY A 1 182 ? 25.729 -6.172 -11.854 1.00 43.22 182 GLY A O 1
ATOM 1468 N N . GLY A 1 183 ? 27.230 -5.928 -13.506 1.00 43.91 183 GLY A N 1
ATOM 1469 C CA . GLY A 1 183 ? 26.368 -5.125 -14.371 1.00 43.91 183 GLY A CA 1
ATOM 1470 C C . GLY A 1 183 ? 25.151 -5.896 -14.865 1.00 43.91 183 GLY A C 1
ATOM 1471 O O . GLY A 1 183 ? 25.259 -6.718 -15.777 1.00 43.91 183 GLY A O 1
ATOM 1472 N N . GLU A 1 184 ? 23.989 -5.614 -14.286 1.00 53.22 184 GLU A N 1
ATOM 1473 C CA . GLU A 1 184 ? 22.713 -6.026 -14.855 1.00 53.22 184 GLU A CA 1
ATOM 1474 C C . GLU A 1 184 ? 22.591 -5.417 -16.255 1.00 53.22 184 GLU A C 1
ATOM 1476 O O . GLU A 1 184 ? 22.494 -4.203 -16.443 1.00 53.22 184 GLU A O 1
ATOM 1481 N N . SER A 1 185 ? 22.667 -6.269 -17.273 1.00 63.00 185 SER A N 1
ATOM 1482 C CA . SER A 1 185 ? 22.443 -5.866 -18.652 1.00 63.00 185 SER A CA 1
ATOM 1483 C C . SER A 1 185 ? 21.012 -5.354 -18.802 1.00 63.00 185 SER A C 1
ATOM 1485 O O . SER A 1 185 ? 20.083 -6.044 -18.377 1.00 63.00 185 SER A O 1
ATOM 1487 N N . LYS A 1 186 ? 20.842 -4.196 -19.460 1.00 76.75 186 LYS A N 1
ATOM 1488 C CA . LYS A 1 186 ? 19.550 -3.709 -19.977 1.00 76.75 186 LYS A CA 1
ATOM 1489 C C . LYS A 1 186 ? 18.715 -4.909 -20.462 1.00 76.75 186 LYS A C 1
ATOM 1491 O O . LYS A 1 186 ? 19.218 -5.628 -21.333 1.00 76.75 186 LYS A O 1
ATOM 1496 N N . PRO A 1 187 ? 17.492 -5.133 -19.945 1.00 80.94 187 PRO A N 1
ATOM 1497 C CA . PRO A 1 187 ? 16.686 -6.261 -20.381 1.00 80.94 187 PRO A CA 1
ATOM 1498 C C . PRO A 1 187 ? 16.483 -6.189 -21.897 1.00 80.94 187 PRO A C 1
ATOM 1500 O O . PRO A 1 187 ? 16.338 -5.097 -22.455 1.00 80.94 187 PRO A O 1
ATOM 1503 N N . GLU A 1 188 ? 16.511 -7.342 -22.567 1.00 82.81 188 GLU A N 1
ATOM 1504 C CA . GLU A 1 188 ? 16.492 -7.429 -24.039 1.00 82.81 188 GLU A CA 1
ATOM 1505 C C . GLU A 1 188 ? 15.288 -6.704 -24.657 1.00 82.81 188 GLU A C 1
ATOM 1507 O O . GLU A 1 188 ? 15.367 -6.171 -25.763 1.00 82.81 188 GLU A O 1
ATOM 1512 N N . ASP A 1 189 ? 14.209 -6.611 -23.886 1.00 87.06 189 ASP A N 1
ATOM 1513 C CA . ASP A 1 189 ? 12.937 -6.034 -24.278 1.00 87.06 189 ASP A CA 1
ATOM 1514 C C . ASP A 1 189 ? 12.884 -4.500 -24.253 1.00 87.06 189 ASP A C 1
ATOM 1516 O O . ASP A 1 189 ? 11.924 -3.933 -24.777 1.00 87.06 189 ASP A O 1
ATOM 1520 N N . TYR A 1 190 ? 13.878 -3.810 -23.693 1.00 88.00 190 TYR A N 1
ATOM 1521 C CA . TYR A 1 190 ? 13.884 -2.346 -23.621 1.00 88.00 190 TYR A CA 1
ATOM 1522 C C . TYR A 1 190 ? 14.811 -1.720 -24.660 1.00 88.00 190 TYR A C 1
ATOM 1524 O O . TYR A 1 190 ? 15.966 -2.123 -24.834 1.00 88.00 190 TYR A O 1
ATOM 1532 N N . THR A 1 191 ? 14.348 -0.673 -25.341 1.00 93.06 191 THR A N 1
ATOM 1533 C CA . THR A 1 191 ? 15.227 0.215 -26.115 1.00 93.06 191 THR A CA 1
ATOM 1534 C C . THR A 1 191 ? 16.158 0.993 -25.178 1.00 93.06 191 THR A C 1
ATOM 1536 O O . THR A 1 191 ? 15.964 1.032 -23.964 1.00 93.06 191 THR A O 1
ATOM 1539 N N . HIS A 1 192 ? 17.221 1.590 -25.726 1.00 87.94 192 HIS A N 1
ATOM 1540 C CA . HIS A 1 192 ? 18.115 2.424 -24.916 1.00 87.94 192 HIS A CA 1
ATOM 1541 C C . HIS A 1 192 ? 17.362 3.605 -24.285 1.00 87.94 192 HIS A C 1
ATOM 1543 O O . HIS A 1 192 ? 17.533 3.866 -23.098 1.00 87.94 192 HIS A O 1
ATOM 1549 N N . ASP A 1 193 ? 16.491 4.258 -25.055 1.00 91.56 193 ASP A N 1
ATOM 1550 C CA . ASP A 1 193 ? 15.738 5.427 -24.596 1.00 91.56 193 ASP A CA 1
ATOM 1551 C C . ASP A 1 193 ? 14.714 5.055 -23.516 1.00 91.56 193 ASP A C 1
ATOM 1553 O O . ASP A 1 193 ? 14.664 5.703 -22.474 1.00 91.56 193 ASP A O 1
ATOM 1557 N N . GLU A 1 194 ? 13.956 3.966 -23.696 1.00 93.38 194 GLU A N 1
ATOM 1558 C CA . GLU A 1 194 ? 13.032 3.480 -22.658 1.00 93.38 194 GLU A CA 1
ATOM 1559 C C . GLU A 1 194 ? 13.771 3.132 -21.363 1.00 93.38 194 GLU A C 1
ATOM 1561 O O . GLU A 1 194 ? 13.282 3.412 -20.270 1.00 93.38 194 GLU A O 1
ATOM 1566 N N . TRP A 1 195 ? 14.972 2.562 -21.472 1.00 90.06 195 TRP A N 1
ATOM 1567 C CA . TRP A 1 195 ? 15.786 2.251 -20.306 1.00 90.06 195 TRP A CA 1
ATOM 1568 C C . TRP A 1 195 ? 16.273 3.498 -19.568 1.00 90.06 195 TRP A C 1
ATOM 1570 O O . TRP A 1 195 ? 16.228 3.543 -18.342 1.00 90.06 195 TRP A O 1
ATOM 1580 N N . GLN A 1 196 ? 16.686 4.539 -20.294 1.00 88.69 196 GLN A N 1
ATOM 1581 C CA . GLN A 1 196 ? 17.047 5.826 -19.690 1.00 88.69 196 GLN A CA 1
ATOM 1582 C C . GLN A 1 196 ? 15.869 6.445 -18.929 1.00 88.69 196 GLN A C 1
ATOM 1584 O O . GLN A 1 196 ? 16.040 7.013 -17.849 1.00 88.69 196 GLN A O 1
ATOM 1589 N N . GLU A 1 197 ? 14.656 6.312 -19.458 1.00 94.56 197 GLU A N 1
ATOM 1590 C CA . GLU A 1 197 ? 13.448 6.759 -18.769 1.00 94.56 197 GLU A CA 1
ATOM 1591 C C . GLU A 1 197 ? 13.133 5.911 -17.526 1.00 94.56 197 GLU A C 1
ATOM 1593 O O . GLU A 1 197 ? 12.777 6.474 -16.491 1.00 94.56 197 GLU A O 1
ATOM 1598 N N . VAL A 1 198 ? 13.318 4.584 -17.577 1.00 93.06 198 VAL A N 1
ATOM 1599 C CA . VAL A 1 198 ? 13.220 3.707 -16.393 1.00 93.06 198 VAL A CA 1
ATOM 1600 C C . VAL A 1 198 ? 14.188 4.167 -15.306 1.00 93.06 198 VAL A C 1
ATOM 1602 O O . VAL A 1 198 ? 13.781 4.358 -14.161 1.00 93.06 198 VAL A O 1
ATOM 1605 N N . MET A 1 199 ? 15.444 4.426 -15.668 1.00 89.44 199 MET A N 1
ATOM 1606 C CA . MET A 1 199 ? 16.458 4.920 -14.735 1.00 89.44 199 MET A CA 1
ATOM 1607 C C . MET A 1 199 ? 16.074 6.258 -14.117 1.00 89.44 199 MET A C 1
ATOM 1609 O O . MET A 1 199 ? 16.205 6.451 -12.908 1.00 89.44 199 MET A O 1
ATOM 1613 N N . ARG A 1 200 ? 15.523 7.167 -14.924 1.00 92.38 200 ARG A N 1
ATOM 1614 C CA . ARG A 1 200 ? 14.995 8.440 -14.433 1.00 92.38 200 ARG A CA 1
ATOM 1615 C C . ARG A 1 200 ? 13.823 8.240 -13.472 1.00 92.38 200 ARG A C 1
ATOM 1617 O O . ARG A 1 200 ? 13.729 8.960 -12.484 1.00 92.38 200 ARG A O 1
ATOM 1624 N N . ALA A 1 201 ? 12.937 7.282 -13.737 1.00 94.75 201 ALA A N 1
ATOM 1625 C CA . ALA A 1 201 ? 11.814 6.971 -12.857 1.00 94.75 201 ALA A CA 1
ATOM 1626 C C . ALA A 1 201 ? 12.272 6.382 -11.515 1.00 94.75 201 ALA A C 1
ATOM 1628 O O . ALA A 1 201 ? 11.713 6.735 -10.480 1.00 94.75 201 ALA A O 1
ATOM 1629 N N . ILE A 1 202 ? 13.297 5.526 -11.523 1.00 90.81 202 ILE A N 1
ATOM 1630 C CA . ILE A 1 202 ? 13.924 4.998 -10.305 1.00 90.81 202 ILE A CA 1
ATOM 1631 C C . ILE A 1 202 ? 14.545 6.147 -9.499 1.00 90.81 202 ILE A C 1
ATOM 1633 O O . ILE A 1 202 ? 14.268 6.277 -8.310 1.00 90.81 202 ILE A O 1
ATOM 1637 N N . GLU A 1 203 ? 15.279 7.051 -10.151 1.00 87.75 203 GLU A N 1
ATOM 1638 C CA . GLU A 1 203 ? 15.828 8.233 -9.476 1.00 87.75 203 GLU A CA 1
ATOM 1639 C C . GLU A 1 203 ? 14.732 9.128 -8.883 1.00 87.75 203 GLU A C 1
ATOM 1641 O O . GLU A 1 203 ? 14.845 9.583 -7.749 1.00 87.75 203 GLU A O 1
ATOM 1646 N N . MET A 1 204 ? 13.611 9.301 -9.589 1.00 93.25 204 MET A N 1
ATOM 1647 C CA . MET A 1 204 ? 12.447 10.019 -9.063 1.00 93.25 204 MET A CA 1
ATOM 1648 C C . MET A 1 204 ? 11.848 9.365 -7.811 1.00 93.25 204 MET A C 1
ATOM 1650 O O . MET A 1 204 ? 11.294 10.069 -6.973 1.00 93.25 204 MET A O 1
ATOM 1654 N N . ILE A 1 205 ? 11.935 8.041 -7.647 1.00 91.75 205 ILE A N 1
ATOM 1655 C CA . ILE A 1 205 ? 11.540 7.387 -6.388 1.00 91.75 205 ILE A CA 1
ATOM 1656 C C . ILE A 1 205 ? 12.495 7.807 -5.265 1.00 91.75 205 ILE A C 1
ATOM 1658 O O . ILE A 1 205 ? 12.035 8.100 -4.163 1.00 91.75 205 ILE A O 1
ATOM 1662 N N . HIS A 1 206 ? 13.800 7.900 -5.536 1.00 85.31 206 HIS A N 1
ATOM 1663 C CA . HIS A 1 206 ? 14.789 8.333 -4.539 1.00 85.31 206 HI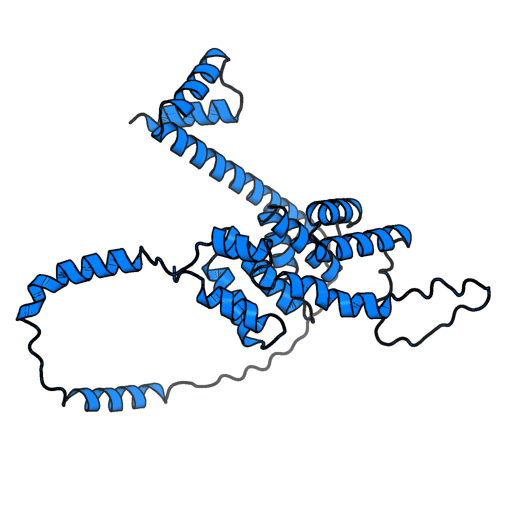S A CA 1
ATOM 1664 C C . HIS A 1 206 ? 14.625 9.794 -4.132 1.00 85.31 206 HIS A C 1
ATOM 1666 O O . HIS A 1 206 ? 14.905 10.132 -2.985 1.00 85.31 206 HIS A O 1
ATOM 1672 N N . THR A 1 207 ? 14.178 10.646 -5.059 1.00 89.56 207 THR A N 1
ATOM 1673 C CA . THR A 1 207 ? 13.898 12.069 -4.815 1.00 89.56 207 THR A CA 1
ATOM 1674 C C . THR A 1 207 ? 12.448 12.340 -4.407 1.00 89.56 207 THR A C 1
ATOM 1676 O O . THR A 1 207 ? 12.025 13.497 -4.372 1.00 89.56 207 THR A O 1
ATOM 1679 N N . HIS A 1 208 ? 11.677 11.293 -4.077 1.00 91.38 208 HIS A N 1
ATOM 1680 C CA . HIS A 1 208 ? 10.296 11.380 -3.567 1.00 91.38 208 HIS A CA 1
ATOM 1681 C C . HIS A 1 208 ? 9.289 11.950 -4.566 1.00 91.38 208 HIS A C 1
ATOM 1683 O O . HIS A 1 208 ? 8.164 12.312 -4.218 1.00 91.38 208 HIS A O 1
ATOM 1689 N N . GLU A 1 209 ? 9.648 11.971 -5.843 1.00 94.31 209 GLU A N 1
ATOM 1690 C CA . GLU A 1 209 ? 8.813 12.393 -6.961 1.00 94.31 209 GLU A CA 1
ATOM 1691 C C . GLU A 1 209 ? 7.926 11.238 -7.463 1.00 94.31 209 GLU A C 1
ATOM 1693 O O . GLU A 1 209 ? 7.775 11.007 -8.666 1.00 94.31 209 GLU A O 1
ATOM 1698 N N . TYR A 1 210 ? 7.286 10.521 -6.531 1.00 95.38 210 TYR A N 1
ATOM 1699 C CA . TYR A 1 210 ? 6.534 9.283 -6.783 1.00 95.38 210 TYR A CA 1
ATOM 1700 C C . TYR A 1 210 ? 5.462 9.421 -7.870 1.00 95.38 210 TYR A C 1
ATOM 1702 O O . TYR A 1 210 ? 5.289 8.527 -8.696 1.00 95.38 210 TYR A O 1
ATOM 1710 N N . SER A 1 211 ? 4.767 10.561 -7.924 1.00 96.81 211 SER A N 1
ATOM 1711 C CA . SER A 1 211 ? 3.766 10.837 -8.963 1.00 96.81 211 SER A CA 1
ATOM 1712 C C . SER A 1 211 ? 4.370 10.873 -10.368 1.00 96.81 211 SER A C 1
ATOM 1714 O O . SER A 1 211 ? 3.745 10.388 -11.314 1.00 96.81 211 SER A O 1
ATOM 1716 N N . LYS A 1 212 ? 5.583 11.422 -10.519 1.00 97.38 212 LYS A N 1
ATOM 1717 C CA . LYS A 1 212 ? 6.286 11.461 -11.808 1.00 97.38 212 LYS A CA 1
ATOM 1718 C C . LYS A 1 212 ? 6.842 10.085 -12.160 1.00 97.38 212 LYS A C 1
ATOM 1720 O O . LYS A 1 212 ? 6.594 9.623 -13.272 1.00 97.38 212 LYS A O 1
ATOM 1725 N N . ALA A 1 213 ? 7.473 9.405 -11.200 1.00 96.94 213 ALA A N 1
ATOM 1726 C CA . ALA A 1 213 ? 7.955 8.035 -11.372 1.00 96.94 213 ALA A CA 1
ATOM 1727 C C . ALA A 1 213 ? 6.830 7.099 -11.834 1.00 96.94 213 ALA A C 1
ATOM 1729 O O . ALA A 1 213 ? 6.949 6.435 -12.862 1.00 96.94 213 ALA A O 1
ATOM 1730 N N . LYS A 1 214 ? 5.683 7.118 -11.137 1.00 97.69 214 LYS A N 1
ATOM 1731 C CA . LYS A 1 214 ? 4.497 6.328 -11.493 1.00 97.69 214 LYS A CA 1
ATOM 1732 C C . LYS A 1 214 ? 4.054 6.589 -12.929 1.00 97.69 214 LYS A C 1
ATOM 1734 O O . LYS A 1 214 ? 3.735 5.641 -13.642 1.00 97.69 214 LYS A O 1
ATOM 1739 N N . LYS A 1 215 ? 4.019 7.860 -13.347 1.00 98.00 215 LYS A N 1
ATOM 1740 C CA . LYS A 1 215 ? 3.620 8.235 -14.706 1.00 98.00 215 LYS A CA 1
ATOM 1741 C C . LYS A 1 215 ? 4.565 7.626 -15.744 1.00 98.00 215 LYS A C 1
ATOM 1743 O O . LYS A 1 215 ? 4.075 7.033 -16.701 1.00 98.00 215 LYS A O 1
ATOM 1748 N N . ILE A 1 216 ? 5.879 7.708 -15.530 1.00 97.19 216 ILE A N 1
ATOM 1749 C CA . ILE A 1 216 ? 6.871 7.112 -16.436 1.00 97.19 216 ILE A CA 1
ATOM 1750 C C . ILE A 1 216 ? 6.704 5.589 -16.491 1.00 97.19 216 ILE A C 1
ATOM 1752 O O . ILE A 1 216 ? 6.509 5.040 -17.576 1.00 97.19 216 ILE A O 1
ATOM 1756 N N . PHE A 1 217 ? 6.665 4.911 -15.339 1.00 96.81 217 PHE A N 1
ATOM 1757 C CA . PHE A 1 217 ? 6.453 3.461 -15.293 1.00 96.81 217 PHE A CA 1
ATOM 1758 C C . PHE A 1 217 ? 5.157 3.043 -15.989 1.00 96.81 217 PHE A C 1
ATOM 1760 O O . PHE A 1 217 ? 5.165 2.106 -16.775 1.00 96.81 217 PHE A O 1
ATOM 1767 N N . SER A 1 218 ? 4.056 3.774 -15.793 1.00 95.75 218 SER A N 1
ATOM 1768 C CA . SER A 1 218 ? 2.784 3.460 -16.457 1.00 95.75 218 SER A CA 1
ATOM 1769 C C . SER A 1 218 ? 2.826 3.579 -17.984 1.00 95.75 218 SER A C 1
ATOM 1771 O O . SER A 1 218 ? 1.997 2.970 -18.653 1.00 95.75 218 SER A O 1
ATOM 1773 N N . SER A 1 219 ? 3.765 4.359 -18.532 1.00 96.31 219 SER A N 1
ATOM 1774 C CA . SER A 1 219 ? 3.944 4.507 -19.981 1.00 96.31 219 SER A CA 1
ATOM 1775 C C . SER A 1 219 ? 4.944 3.527 -20.591 1.00 96.31 219 SER A C 1
ATOM 1777 O O . SER A 1 219 ? 4.872 3.280 -21.790 1.00 96.31 219 SER A O 1
ATOM 1779 N N . ILE A 1 220 ? 5.870 2.993 -19.789 1.00 94.62 220 ILE A N 1
ATOM 1780 C CA . ILE A 1 220 ? 7.025 2.223 -20.279 1.00 94.62 220 ILE A CA 1
ATOM 1781 C C . ILE A 1 220 ? 6.947 0.747 -19.901 1.00 94.62 220 ILE A C 1
ATOM 1783 O O . ILE A 1 220 ? 7.443 -0.104 -20.637 1.00 94.62 220 ILE A O 1
ATOM 1787 N N . LEU A 1 221 ? 6.328 0.416 -18.766 1.00 93.75 221 LEU A N 1
ATOM 1788 C CA . LEU A 1 221 ? 6.148 -0.975 -18.380 1.00 93.75 221 LEU A CA 1
ATOM 1789 C C . LEU A 1 221 ? 5.194 -1.667 -19.343 1.00 93.75 221 LEU A C 1
ATOM 1791 O O . LEU A 1 221 ? 4.079 -1.205 -19.600 1.00 93.75 221 LEU A O 1
ATOM 1795 N N . LYS A 1 222 ? 5.647 -2.806 -19.859 1.00 92.00 222 LYS A N 1
ATOM 1796 C CA . LYS A 1 222 ? 4.851 -3.638 -20.751 1.00 92.00 222 LYS A CA 1
ATOM 1797 C C . LYS A 1 222 ? 3.790 -4.394 -19.942 1.00 92.00 222 LYS A C 1
ATOM 1799 O O . LYS A 1 222 ? 4.010 -4.684 -18.766 1.00 92.00 222 LYS A O 1
ATOM 1804 N N . PRO A 1 223 ? 2.636 -4.750 -20.539 1.00 87.38 223 PRO A N 1
ATOM 1805 C CA . PRO A 1 223 ? 1.582 -5.482 -19.829 1.00 87.38 223 PRO A CA 1
ATOM 1806 C C . PRO A 1 223 ? 2.032 -6.818 -19.218 1.00 87.38 223 PRO A C 1
ATOM 1808 O O . PRO A 1 223 ? 1.453 -7.252 -18.228 1.00 87.38 223 PRO A O 1
ATOM 1811 N N . ASN A 1 224 ? 3.048 -7.450 -19.804 1.00 86.69 224 ASN A N 1
ATOM 1812 C CA . ASN A 1 224 ? 3.645 -8.716 -19.383 1.00 86.69 224 ASN A CA 1
ATOM 1813 C C . ASN A 1 224 ? 5.030 -8.525 -18.743 1.00 86.69 224 ASN A C 1
ATOM 1815 O O . ASN A 1 224 ? 5.874 -9.415 -18.826 1.00 86.69 224 ASN A O 1
ATOM 1819 N N . GLU A 1 225 ? 5.284 -7.355 -18.151 1.00 91.56 225 GLU A N 1
ATOM 1820 C CA . GLU A 1 225 ? 6.535 -7.112 -17.441 1.00 91.56 225 GLU A CA 1
ATOM 1821 C C . GLU A 1 225 ? 6.755 -8.182 -16.366 1.00 91.56 225 GLU A C 1
ATOM 1823 O O . GLU A 1 225 ? 5.889 -8.403 -15.521 1.00 91.56 225 GLU A O 1
ATOM 1828 N N . SER A 1 226 ? 7.923 -8.823 -16.386 1.00 89.44 226 SER A N 1
ATOM 1829 C CA . SER A 1 226 ? 8.295 -9.875 -15.435 1.00 89.44 226 SER A CA 1
ATOM 1830 C C . SER A 1 226 ? 9.521 -9.515 -14.600 1.00 89.44 226 SER A C 1
ATOM 1832 O O . SER A 1 226 ? 9.927 -10.293 -13.735 1.00 89.44 226 SER A O 1
ATOM 1834 N N . ASN A 1 227 ? 10.146 -8.360 -14.844 1.00 90.19 227 ASN A N 1
ATOM 1835 C CA . ASN A 1 227 ? 11.253 -7.881 -14.038 1.00 90.19 227 ASN A CA 1
ATOM 1836 C C . ASN A 1 227 ? 10.743 -7.496 -12.644 1.00 90.19 227 ASN A C 1
ATOM 1838 O O . ASN A 1 227 ? 10.152 -6.433 -12.430 1.00 90.19 227 ASN A O 1
ATOM 1842 N N . THR A 1 228 ? 11.018 -8.378 -11.682 1.00 90.69 228 THR A N 1
ATOM 1843 C CA . THR A 1 228 ? 10.663 -8.233 -10.266 1.00 90.69 228 THR A CA 1
ATOM 1844 C C . THR A 1 228 ? 11.029 -6.864 -9.704 1.00 90.69 228 THR A C 1
ATOM 1846 O O . THR A 1 228 ? 10.250 -6.291 -8.946 1.00 90.69 228 THR A O 1
ATOM 1849 N N . GLN A 1 229 ? 12.191 -6.322 -10.070 1.00 89.69 229 GLN A N 1
ATOM 1850 C CA . GLN A 1 229 ? 12.674 -5.061 -9.523 1.00 89.69 229 GLN A CA 1
ATOM 1851 C C . GLN A 1 229 ? 11.931 -3.858 -10.111 1.00 89.69 229 GLN A C 1
ATOM 1853 O O . GLN A 1 229 ? 11.531 -2.966 -9.363 1.00 89.69 229 GLN A O 1
ATOM 1858 N N . LEU A 1 230 ? 11.659 -3.848 -11.419 1.00 92.38 230 LEU A N 1
ATOM 1859 C CA . LEU A 1 230 ? 10.846 -2.791 -12.034 1.00 92.38 230 LEU A CA 1
ATOM 1860 C C . LEU A 1 230 ? 9.414 -2.790 -11.489 1.00 92.38 230 LEU A C 1
ATOM 1862 O O . LEU A 1 230 ? 8.869 -1.732 -11.167 1.00 92.38 230 LEU A O 1
ATOM 1866 N N . LEU A 1 231 ? 8.823 -3.977 -11.329 1.00 94.06 231 LEU A N 1
ATOM 1867 C CA . LEU A 1 231 ? 7.500 -4.132 -10.728 1.00 94.06 231 LEU A CA 1
ATOM 1868 C C . LEU A 1 231 ? 7.478 -3.691 -9.260 1.00 94.06 231 LEU A C 1
ATOM 1870 O O . LEU A 1 231 ? 6.516 -3.047 -8.838 1.00 94.06 231 LEU A O 1
ATOM 1874 N N . LEU A 1 232 ? 8.534 -3.991 -8.496 1.00 94.25 232 LEU A N 1
ATOM 1875 C CA . LEU A 1 232 ? 8.689 -3.524 -7.119 1.00 94.25 232 LEU A CA 1
ATOM 1876 C C . LEU A 1 232 ? 8.726 -1.993 -7.068 1.00 94.25 232 LEU A C 1
ATOM 1878 O O . LEU A 1 232 ? 7.899 -1.398 -6.380 1.00 94.25 232 LEU A O 1
ATOM 1882 N N . TYR A 1 233 ? 9.601 -1.341 -7.840 1.00 94.62 233 TYR A N 1
ATOM 1883 C CA . TYR A 1 233 ? 9.674 0.126 -7.893 1.00 94.62 233 TYR A CA 1
ATOM 1884 C C . TYR A 1 233 ? 8.344 0.761 -8.298 1.00 94.62 233 TYR A C 1
ATOM 1886 O O . TYR A 1 233 ? 7.898 1.743 -7.697 1.00 94.62 233 TYR A O 1
ATOM 1894 N N . TYR A 1 234 ? 7.653 0.176 -9.272 1.00 96.06 234 TYR A N 1
ATOM 1895 C CA . TYR A 1 234 ? 6.348 0.676 -9.673 1.00 96.06 234 TYR A CA 1
ATOM 1896 C C . TYR A 1 234 ? 5.289 0.516 -8.574 1.00 96.06 234 TYR A C 1
ATOM 1898 O O . TYR A 1 234 ? 4.495 1.434 -8.342 1.00 96.06 234 TYR A O 1
ATOM 1906 N N . ALA A 1 235 ? 5.294 -0.608 -7.852 1.00 96.50 235 ALA A N 1
ATOM 1907 C CA . ALA A 1 235 ? 4.418 -0.812 -6.705 1.00 96.50 235 ALA A CA 1
ATOM 1908 C C . ALA A 1 235 ? 4.704 0.194 -5.579 1.00 96.50 235 ALA A C 1
ATOM 1910 O O . ALA A 1 235 ? 3.761 0.734 -5.002 1.00 96.50 235 ALA A O 1
ATOM 1911 N N . ILE A 1 236 ? 5.974 0.522 -5.321 1.00 95.06 236 ILE A N 1
ATOM 1912 C CA . ILE A 1 236 ? 6.369 1.574 -4.370 1.00 95.06 236 ILE A CA 1
ATOM 1913 C C . ILE A 1 236 ? 5.772 2.919 -4.797 1.00 95.06 236 ILE A C 1
ATOM 1915 O O . ILE A 1 236 ? 5.062 3.560 -4.023 1.00 95.06 236 ILE A O 1
ATOM 1919 N N . ALA A 1 237 ? 5.960 3.325 -6.055 1.00 96.31 237 ALA A N 1
ATOM 1920 C CA . ALA A 1 237 ? 5.385 4.573 -6.558 1.00 96.31 237 ALA A CA 1
ATOM 1921 C C . ALA A 1 237 ? 3.845 4.605 -6.435 1.00 96.31 237 ALA A C 1
ATOM 1923 O O . ALA A 1 237 ? 3.256 5.650 -6.145 1.00 96.31 237 ALA A O 1
ATOM 1924 N N . ARG A 1 238 ? 3.171 3.461 -6.605 1.00 97.12 238 ARG A N 1
ATOM 1925 C CA . ARG A 1 238 ? 1.721 3.326 -6.386 1.00 97.12 238 ARG A CA 1
ATOM 1926 C C . ARG A 1 238 ? 1.324 3.451 -4.912 1.00 97.12 238 ARG A C 1
ATOM 1928 O O . ARG A 1 238 ? 0.385 4.195 -4.631 1.00 97.12 238 ARG A O 1
ATOM 1935 N N . LEU A 1 239 ? 2.053 2.823 -3.980 1.00 96.19 239 LEU A N 1
ATOM 1936 C CA . LEU A 1 239 ? 1.819 2.976 -2.532 1.00 96.19 239 LEU A CA 1
ATOM 1937 C C . LEU A 1 239 ? 1.858 4.452 -2.120 1.00 96.19 239 LEU A C 1
ATOM 1939 O O . LEU A 1 239 ? 0.939 4.938 -1.464 1.00 96.19 239 LEU A O 1
ATOM 1943 N N . HIS A 1 240 ? 2.879 5.184 -2.568 1.00 95.31 240 HIS A N 1
ATOM 1944 C CA . HIS A 1 240 ? 3.067 6.596 -2.221 1.00 95.31 240 HIS A CA 1
ATOM 1945 C C . HIS A 1 240 ? 2.110 7.558 -2.941 1.00 95.31 240 HIS A C 1
ATOM 1947 O O . HIS A 1 240 ? 2.041 8.733 -2.592 1.00 95.31 240 HIS A O 1
ATOM 1953 N N . THR A 1 241 ? 1.355 7.089 -3.937 1.00 95.75 241 THR A N 1
ATOM 1954 C CA . THR A 1 241 ? 0.377 7.906 -4.678 1.00 95.75 241 THR A CA 1
ATOM 1955 C C . THR A 1 241 ? -1.064 7.454 -4.451 1.00 95.75 241 THR A C 1
ATOM 1957 O O . THR A 1 241 ? -1.937 7.745 -5.268 1.00 95.75 241 THR A O 1
ATOM 1960 N N . ASN A 1 242 ? -1.306 6.767 -3.329 1.00 95.00 242 ASN A N 1
ATOM 1961 C CA . ASN A 1 242 ? -2.617 6.304 -2.879 1.00 95.00 242 ASN A CA 1
ATOM 1962 C C . ASN A 1 242 ? -3.317 5.318 -3.841 1.00 95.00 242 ASN A C 1
ATOM 1964 O O . ASN A 1 242 ? -4.532 5.175 -3.799 1.00 95.00 242 ASN A O 1
ATOM 1968 N N . GLU A 1 243 ? -2.563 4.607 -4.687 1.00 96.75 243 GLU A N 1
ATOM 1969 C CA . GLU A 1 243 ? -3.056 3.454 -5.463 1.00 96.75 243 GLU A CA 1
ATOM 1970 C C . GLU A 1 243 ? -2.732 2.147 -4.722 1.00 96.75 243 GLU A C 1
ATOM 1972 O O . GLU A 1 243 ? -2.062 1.246 -5.241 1.00 96.75 243 GLU A O 1
ATOM 1977 N N . VAL A 1 244 ? -3.154 2.079 -3.459 1.00 96.62 244 VAL A N 1
ATOM 1978 C CA . VAL A 1 244 ? -2.671 1.100 -2.477 1.00 96.62 244 VAL A CA 1
ATOM 1979 C C . VAL A 1 244 ? -3.061 -0.321 -2.865 1.00 96.62 244 VAL A C 1
ATOM 1981 O O . VAL A 1 244 ? -2.224 -1.219 -2.832 1.00 96.62 244 VAL A O 1
ATOM 1984 N N . GLU A 1 245 ? -4.297 -0.538 -3.298 1.00 95.88 245 GLU A N 1
ATOM 1985 C CA . GLU A 1 245 ? -4.821 -1.857 -3.652 1.00 95.88 245 GLU A CA 1
ATOM 1986 C C . GLU A 1 245 ? -4.083 -2.428 -4.863 1.00 95.88 245 GLU A C 1
ATOM 1988 O O . GLU A 1 245 ? -3.656 -3.582 -4.852 1.00 95.88 245 GLU A O 1
ATOM 1993 N N . LYS A 1 246 ? -3.835 -1.598 -5.884 1.00 96.25 246 LYS A N 1
ATOM 1994 C CA . LYS A 1 246 ? -3.055 -1.991 -7.070 1.00 96.25 246 LYS A CA 1
ATOM 1995 C C . LYS A 1 246 ? -1.613 -2.327 -6.709 1.00 96.25 246 LYS A C 1
ATOM 1997 O O . LYS A 1 246 ? -1.041 -3.267 -7.268 1.00 96.25 246 LYS A O 1
ATOM 2002 N N . ALA A 1 247 ? -1.017 -1.570 -5.791 1.00 97.00 247 ALA A N 1
ATOM 2003 C CA . ALA A 1 247 ? 0.321 -1.861 -5.297 1.00 97.00 247 ALA A CA 1
ATOM 2004 C C . ALA A 1 247 ? 0.364 -3.186 -4.527 1.00 97.00 247 ALA A C 1
ATOM 2006 O O . ALA A 1 247 ? 1.224 -4.016 -4.808 1.00 97.00 247 ALA A O 1
ATOM 2007 N N . VAL A 1 248 ? -0.592 -3.413 -3.620 1.00 97.06 248 VAL A N 1
ATOM 2008 C CA . VAL A 1 248 ? -0.722 -4.658 -2.848 1.00 97.06 248 VAL A CA 1
ATOM 2009 C C . VAL A 1 248 ? -0.838 -5.858 -3.777 1.00 97.06 248 VAL A C 1
ATOM 2011 O O . VAL A 1 248 ? -0.093 -6.813 -3.603 1.00 97.06 248 VAL A O 1
ATOM 2014 N N . LEU A 1 249 ? -1.688 -5.796 -4.804 1.00 95.94 249 LEU A N 1
ATOM 2015 C CA . LEU A 1 249 ? -1.831 -6.884 -5.778 1.00 95.94 249 LEU A CA 1
ATOM 2016 C C . LEU A 1 249 ? -0.524 -7.182 -6.517 1.00 95.94 249 LEU A C 1
ATOM 2018 O O . LEU A 1 249 ? -0.160 -8.342 -6.693 1.00 95.94 249 LEU A O 1
ATOM 2022 N N . THR A 1 250 ? 0.193 -6.131 -6.923 1.00 95.25 250 THR A N 1
ATOM 2023 C CA . THR A 1 250 ? 1.497 -6.270 -7.589 1.00 95.25 250 THR A CA 1
ATOM 2024 C C . THR A 1 250 ? 2.501 -6.940 -6.643 1.00 95.25 250 THR A C 1
ATOM 2026 O O . THR A 1 250 ? 3.158 -7.904 -7.016 1.00 95.25 250 THR A O 1
ATOM 2029 N N . LEU A 1 251 ? 2.574 -6.497 -5.387 1.00 96.31 251 LEU A N 1
ATOM 2030 C CA . LEU A 1 251 ? 3.493 -7.035 -4.379 1.00 96.31 251 LEU A CA 1
ATOM 2031 C C . LEU A 1 251 ? 3.135 -8.465 -3.944 1.00 96.31 251 LEU A C 1
ATOM 2033 O O . LEU A 1 251 ? 4.029 -9.278 -3.730 1.00 96.31 251 LEU A O 1
ATOM 2037 N N . GLU A 1 252 ? 1.847 -8.804 -3.846 1.00 96.00 252 GLU A N 1
ATOM 2038 C CA . GLU A 1 252 ? 1.383 -10.177 -3.609 1.00 96.00 252 GLU A CA 1
ATOM 2039 C C . GLU A 1 252 ? 1.776 -11.110 -4.758 1.00 96.00 252 GLU A C 1
ATOM 2041 O O . GLU A 1 252 ? 2.105 -12.266 -4.506 1.00 96.00 252 GLU A O 1
ATOM 2046 N N . HIS A 1 253 ? 1.775 -10.623 -6.002 1.00 93.38 253 HIS A N 1
ATOM 2047 C CA . HIS A 1 253 ? 2.247 -11.396 -7.149 1.00 93.38 253 HIS A CA 1
ATOM 2048 C C . HIS A 1 253 ? 3.762 -11.635 -7.101 1.00 93.38 253 HIS A C 1
ATOM 2050 O O . HIS A 1 253 ? 4.218 -12.746 -7.364 1.00 93.38 253 HIS A O 1
ATOM 2056 N N . LEU A 1 254 ? 4.540 -10.622 -6.706 1.00 92.94 254 LEU A N 1
ATOM 2057 C CA . LEU A 1 254 ? 5.992 -10.748 -6.529 1.00 92.94 254 LEU A CA 1
ATOM 2058 C C . LEU A 1 254 ? 6.373 -11.632 -5.327 1.00 92.94 254 LEU A C 1
ATOM 2060 O O . LEU A 1 254 ? 7.489 -12.157 -5.248 1.00 92.94 254 LEU A O 1
ATOM 2064 N N . LYS A 1 255 ? 5.451 -11.809 -4.376 1.00 92.88 255 LYS A N 1
ATOM 2065 C CA . LYS A 1 255 ? 5.654 -12.611 -3.172 1.00 92.88 255 LYS A CA 1
ATOM 2066 C C . LYS A 1 255 ? 5.829 -14.089 -3.532 1.00 92.88 255 LYS A C 1
ATOM 2068 O O . LYS A 1 255 ? 4.886 -14.779 -3.902 1.00 92.88 255 LYS A O 1
ATOM 2073 N N . GLY A 1 256 ? 7.041 -14.597 -3.335 1.00 82.69 256 GLY A N 1
ATOM 2074 C CA . GLY A 1 256 ? 7.412 -15.981 -3.656 1.00 82.69 256 GLY A CA 1
ATOM 2075 C C . GLY A 1 256 ? 8.662 -16.082 -4.525 1.00 82.69 256 GLY A C 1
ATOM 2076 O O . GLY A 1 256 ? 9.256 -17.156 -4.595 1.00 82.69 256 GLY A O 1
ATOM 2077 N N . GLY A 1 257 ? 9.106 -14.969 -5.117 1.00 79.75 257 GLY A N 1
ATOM 2078 C CA . GLY A 1 257 ? 10.419 -14.892 -5.747 1.00 79.75 257 GLY A CA 1
ATOM 2079 C C . GLY A 1 257 ? 11.540 -15.142 -4.733 1.00 79.75 257 GLY A C 1
ATOM 2080 O O . GLY A 1 257 ? 11.563 -14.555 -3.650 1.00 79.75 257 GLY A O 1
ATOM 2081 N N . THR A 1 258 ? 12.483 -16.017 -5.077 1.00 69.50 258 THR A N 1
ATOM 2082 C CA . THR A 1 258 ? 13.731 -16.186 -4.324 1.00 69.50 258 THR A CA 1
ATOM 2083 C C . THR A 1 258 ? 14.710 -15.101 -4.756 1.00 69.50 258 THR A C 1
ATOM 2085 O O . THR A 1 258 ? 15.064 -15.042 -5.930 1.00 69.50 258 THR A O 1
ATOM 2088 N N . GLY A 1 259 ? 15.165 -14.244 -3.842 1.00 76.44 259 GLY A N 1
ATOM 2089 C CA . GLY A 1 259 ? 16.154 -13.223 -4.186 1.00 76.44 259 GLY A CA 1
ATOM 2090 C C . GLY A 1 259 ? 16.331 -12.136 -3.134 1.00 76.44 259 GLY A C 1
ATOM 2091 O O . GLY A 1 259 ? 15.618 -12.099 -2.126 1.00 76.44 259 GLY A O 1
ATOM 2092 N N . SER A 1 260 ? 17.281 -11.238 -3.407 1.00 72.75 260 SER A N 1
ATOM 2093 C CA . SER A 1 260 ? 17.641 -10.115 -2.530 1.00 72.75 260 SER A CA 1
ATOM 2094 C C . SER A 1 260 ? 16.464 -9.171 -2.266 1.00 72.75 260 SER A C 1
ATOM 2096 O O . SER A 1 260 ? 16.347 -8.640 -1.170 1.00 72.75 260 SER A O 1
ATOM 2098 N N . SER A 1 261 ? 15.544 -9.022 -3.224 1.00 82.88 261 SER A N 1
ATOM 2099 C CA . SER A 1 261 ? 14.373 -8.144 -3.089 1.00 82.88 261 SER A CA 1
ATOM 2100 C C . SER A 1 261 ? 13.235 -8.741 -2.255 1.00 82.88 261 SER A C 1
ATOM 2102 O O . SER A 1 261 ? 12.245 -8.059 -2.010 1.00 82.88 261 SER A O 1
ATOM 2104 N N . SER A 1 262 ? 13.330 -10.005 -1.821 1.00 90.56 262 SER A N 1
ATOM 2105 C CA . SER A 1 262 ? 12.240 -10.663 -1.078 1.00 90.56 262 SER A CA 1
ATOM 2106 C C . SER A 1 262 ? 11.913 -9.959 0.244 1.00 90.56 262 SER A C 1
ATOM 2108 O O . SER A 1 262 ? 10.739 -9.833 0.592 1.00 90.56 262 SER A O 1
ATOM 2110 N N . GLU A 1 263 ? 12.928 -9.439 0.940 1.00 92.44 263 GLU A N 1
ATOM 2111 C CA . GLU A 1 263 ? 12.754 -8.641 2.158 1.00 92.44 263 GLU A CA 1
ATOM 2112 C C . GLU A 1 263 ? 12.030 -7.317 1.861 1.00 92.44 263 GLU A C 1
ATOM 2114 O O . GLU A 1 263 ? 11.058 -6.978 2.538 1.00 92.44 263 GLU A O 1
ATOM 2119 N N . SER A 1 264 ? 12.451 -6.612 0.802 1.00 92.31 264 SER A N 1
ATOM 2120 C CA . SER A 1 264 ? 11.838 -5.357 0.351 1.00 92.31 264 SER A CA 1
ATOM 2121 C C . SER A 1 264 ? 10.377 -5.559 -0.059 1.00 92.31 264 SER A C 1
ATOM 2123 O O . SER A 1 264 ? 9.506 -4.812 0.389 1.00 92.31 264 SER A O 1
ATOM 2125 N N . ILE A 1 265 ? 10.071 -6.614 -0.822 1.00 95.00 265 ILE A N 1
ATOM 2126 C CA . ILE A 1 265 ? 8.698 -6.972 -1.210 1.00 95.00 265 ILE A CA 1
ATOM 2127 C C . ILE A 1 265 ? 7.834 -7.227 0.030 1.00 95.00 265 ILE A C 1
ATOM 2129 O O . ILE A 1 265 ? 6.748 -6.658 0.139 1.00 95.00 265 ILE A O 1
ATOM 2133 N N . ASP A 1 266 ? 8.304 -8.048 0.976 1.00 95.81 266 ASP A N 1
ATOM 2134 C CA . ASP A 1 266 ? 7.550 -8.372 2.194 1.00 95.81 266 ASP A CA 1
ATOM 2135 C C . ASP A 1 266 ? 7.286 -7.122 3.051 1.00 95.81 266 ASP A C 1
ATOM 2137 O O . ASP A 1 266 ? 6.181 -6.952 3.576 1.00 95.81 266 ASP A O 1
ATOM 2141 N N . PHE A 1 267 ? 8.269 -6.227 3.171 1.00 95.44 267 PHE A N 1
ATOM 2142 C CA . PHE A 1 267 ? 8.130 -4.980 3.920 1.00 95.44 267 PHE A CA 1
ATOM 2143 C C . PHE A 1 267 ? 7.120 -4.026 3.274 1.00 95.44 267 PHE A C 1
ATOM 2145 O O . PHE A 1 267 ? 6.182 -3.572 3.933 1.00 95.44 267 PHE A O 1
ATOM 2152 N N . HIS A 1 268 ? 7.261 -3.759 1.975 1.00 95.88 268 HIS A N 1
ATOM 2153 C CA . HIS A 1 268 ? 6.360 -2.876 1.232 1.00 95.88 268 HIS A CA 1
ATOM 2154 C C . HIS A 1 268 ? 4.934 -3.432 1.179 1.00 95.88 268 HIS A C 1
ATOM 2156 O O . HIS A 1 268 ? 3.961 -2.689 1.337 1.00 95.88 268 HIS A O 1
ATOM 2162 N N . LEU A 1 269 ? 4.792 -4.753 1.048 1.00 97.31 269 LEU A N 1
ATOM 2163 C CA . LEU A 1 269 ? 3.495 -5.416 1.120 1.00 97.31 269 LEU A CA 1
ATOM 2164 C C . LEU A 1 269 ? 2.860 -5.249 2.502 1.00 97.31 269 LEU A C 1
ATOM 2166 O O . LEU A 1 269 ? 1.659 -4.994 2.599 1.00 97.31 269 LEU A O 1
ATOM 2170 N N . ALA A 1 270 ? 3.653 -5.334 3.573 1.00 97.12 270 ALA A N 1
ATOM 2171 C CA . ALA A 1 270 ? 3.154 -5.067 4.913 1.00 97.12 270 ALA A CA 1
ATOM 2172 C C . ALA A 1 270 ? 2.636 -3.629 5.060 1.00 97.12 270 ALA A C 1
ATOM 2174 O O . ALA A 1 270 ? 1.610 -3.433 5.709 1.00 97.12 270 ALA A O 1
ATOM 2175 N N . MET A 1 271 ? 3.286 -2.640 4.434 1.00 96.88 271 MET A N 1
ATOM 2176 C CA . MET A 1 271 ? 2.813 -1.247 4.453 1.00 96.88 271 MET A CA 1
ATOM 2177 C C . MET A 1 271 ? 1.472 -1.104 3.735 1.00 96.88 271 MET A C 1
ATOM 2179 O O . MET A 1 271 ? 0.543 -0.505 4.279 1.00 96.88 271 MET A O 1
ATOM 2183 N N . GLY A 1 272 ? 1.336 -1.726 2.562 1.00 97.25 272 GLY A N 1
ATOM 2184 C CA . GLY A 1 272 ? 0.059 -1.793 1.856 1.00 97.25 272 GLY A CA 1
ATOM 2185 C C . GLY A 1 272 ? -1.040 -2.438 2.706 1.00 97.25 272 GLY A C 1
ATOM 2186 O O . GLY A 1 272 ? -2.124 -1.878 2.840 1.00 97.25 272 GLY A O 1
ATOM 2187 N N . TYR A 1 273 ? -0.744 -3.561 3.370 1.00 97.81 273 TYR A N 1
ATOM 2188 C CA . TYR A 1 273 ? -1.679 -4.233 4.279 1.00 97.81 273 TYR A CA 1
ATOM 2189 C C . TYR A 1 273 ? -2.086 -3.395 5.489 1.00 97.81 273 TYR A C 1
ATOM 2191 O O . TYR A 1 273 ? -3.252 -3.450 5.876 1.00 97.81 273 TYR A O 1
ATOM 2199 N N . ILE A 1 274 ? -1.173 -2.625 6.087 1.00 96.00 274 ILE A N 1
ATOM 2200 C CA . ILE A 1 274 ? -1.518 -1.687 7.169 1.00 96.00 274 ILE A CA 1
ATOM 2201 C C . ILE A 1 274 ? -2.554 -0.690 6.663 1.00 96.00 274 ILE A C 1
ATOM 2203 O O . ILE A 1 274 ? -3.588 -0.507 7.304 1.00 96.00 274 ILE A O 1
ATOM 2207 N N . LYS A 1 275 ? -2.305 -0.102 5.490 1.00 95.88 275 LYS A N 1
ATOM 2208 C CA . LYS A 1 275 ? -3.163 0.933 4.915 1.00 95.88 275 LYS A CA 1
ATOM 2209 C C . LYS A 1 275 ? -4.569 0.437 4.567 1.00 95.88 275 LYS A C 1
ATOM 2211 O O . LYS A 1 275 ? -5.519 1.182 4.764 1.00 95.88 275 LYS A O 1
ATOM 2216 N N . ILE A 1 276 ? -4.718 -0.813 4.126 1.00 96.12 276 ILE A N 1
ATOM 2217 C CA . ILE A 1 276 ? -6.036 -1.415 3.832 1.00 96.12 276 ILE A CA 1
ATOM 2218 C C . ILE A 1 276 ? -6.649 -2.175 5.023 1.00 96.12 276 ILE A C 1
ATOM 2220 O O . ILE A 1 276 ? -7.579 -2.960 4.852 1.00 96.12 276 ILE A O 1
ATOM 2224 N N . GLY A 1 277 ? -6.109 -2.018 6.237 1.00 94.06 277 GLY A N 1
ATOM 2225 C CA . GLY A 1 277 ? -6.664 -2.629 7.452 1.00 94.06 277 GLY A CA 1
ATOM 2226 C C . GLY A 1 277 ? -6.393 -4.131 7.630 1.00 94.06 277 GLY A C 1
ATOM 2227 O O . GLY A 1 277 ? -6.878 -4.735 8.587 1.00 94.06 277 GLY A O 1
ATOM 2228 N N . ARG A 1 278 ? -5.558 -4.758 6.791 1.00 95.25 278 ARG A N 1
ATOM 2229 C CA . ARG A 1 278 ? -5.099 -6.159 6.937 1.00 95.25 278 ARG A CA 1
ATOM 2230 C C . ARG A 1 278 ? -3.960 -6.284 7.962 1.00 95.25 278 ARG A C 1
ATOM 2232 O O . ARG A 1 278 ? -2.913 -6.882 7.711 1.00 95.25 278 ARG A O 1
ATOM 2239 N N . VAL A 1 279 ? -4.176 -5.746 9.163 1.00 95.25 279 VAL A N 1
ATOM 2240 C CA . VAL A 1 279 ? -3.165 -5.582 10.230 1.00 95.25 279 VAL A CA 1
ATOM 2241 C C . VAL A 1 279 ? -2.514 -6.908 10.645 1.00 95.25 279 VAL A C 1
ATOM 2243 O O . VAL A 1 279 ? -1.306 -6.968 10.891 1.00 95.25 279 VAL A O 1
ATOM 2246 N N . ARG A 1 280 ? -3.294 -7.996 10.700 1.00 94.44 280 ARG A N 1
ATOM 2247 C CA . ARG A 1 280 ? -2.785 -9.334 11.045 1.00 94.44 280 ARG A CA 1
ATOM 2248 C C . ARG A 1 280 ? -1.754 -9.833 10.032 1.00 94.44 280 ARG A C 1
ATOM 2250 O O . ARG A 1 280 ? -0.709 -10.342 10.441 1.00 94.44 280 ARG A O 1
ATOM 2257 N N . ASP A 1 281 ? -2.040 -9.665 8.744 1.00 96.19 281 ASP A N 1
ATOM 2258 C CA . ASP A 1 281 ? -1.155 -10.096 7.661 1.00 96.19 281 ASP A CA 1
ATOM 2259 C C . ASP A 1 281 ? 0.102 -9.224 7.616 1.00 96.19 281 ASP A C 1
ATOM 2261 O O . ASP A 1 281 ? 1.214 -9.748 7.528 1.00 96.19 281 ASP A O 1
ATOM 2265 N N . ALA A 1 282 ? -0.059 -7.905 7.779 1.00 96.81 282 ALA A N 1
ATOM 2266 C CA . ALA A 1 282 ? 1.060 -6.971 7.880 1.00 96.81 282 ALA A CA 1
ATOM 2267 C C . ALA A 1 282 ? 2.019 -7.352 9.011 1.00 96.81 282 ALA A C 1
ATOM 2269 O O . ALA A 1 282 ? 3.229 -7.435 8.818 1.00 96.81 282 ALA A O 1
ATOM 2270 N N . ARG A 1 283 ? 1.480 -7.653 10.198 1.00 96.44 283 ARG A N 1
ATOM 2271 C CA . ARG A 1 283 ? 2.281 -8.065 11.355 1.00 96.44 283 ARG A CA 1
ATOM 2272 C C . ARG A 1 283 ? 3.062 -9.349 11.093 1.00 96.44 283 ARG A C 1
ATOM 2274 O O . ARG A 1 283 ? 4.186 -9.471 11.574 1.00 96.44 283 ARG A O 1
ATOM 2281 N N . ALA A 1 284 ? 2.469 -10.318 10.398 1.00 96.50 284 ALA A N 1
ATOM 2282 C CA . ALA A 1 284 ? 3.156 -11.560 10.060 1.00 96.50 284 ALA A CA 1
ATOM 2283 C C . ALA A 1 284 ? 4.357 -11.294 9.139 1.00 96.50 284 ALA A C 1
ATOM 2285 O O . ALA A 1 284 ? 5.447 -11.799 9.407 1.00 96.50 284 ALA A O 1
ATOM 2286 N N . LEU A 1 285 ? 4.176 -10.449 8.119 1.00 96.44 285 LEU A N 1
ATOM 2287 C CA . LEU A 1 285 ? 5.251 -10.034 7.215 1.00 96.44 285 LEU A CA 1
ATOM 2288 C C . LEU A 1 285 ? 6.344 -9.245 7.940 1.00 96.44 285 LEU A C 1
ATOM 2290 O O . LEU A 1 285 ? 7.513 -9.591 7.828 1.00 96.44 285 LEU A O 1
ATOM 2294 N N . LEU A 1 286 ? 5.986 -8.258 8.763 1.00 95.94 286 LEU A N 1
ATOM 2295 C CA . LEU A 1 286 ? 6.972 -7.463 9.503 1.00 95.94 286 LEU A CA 1
ATOM 2296 C C . LEU A 1 286 ? 7.784 -8.294 10.495 1.00 95.94 286 LEU A C 1
ATOM 2298 O O . LEU A 1 286 ? 8.969 -8.042 10.679 1.00 95.94 286 LEU A O 1
ATOM 2302 N N . LYS A 1 287 ? 7.174 -9.300 11.136 1.00 96.50 287 LYS A N 1
ATOM 2303 C CA . LYS A 1 287 ? 7.925 -10.239 11.981 1.00 96.50 287 LYS A CA 1
ATOM 2304 C C . LYS A 1 287 ? 8.946 -11.013 11.157 1.00 96.50 287 LYS A C 1
ATOM 2306 O O . LYS A 1 287 ? 10.091 -11.090 11.571 1.00 96.50 287 LYS A O 1
ATOM 2311 N N . LYS A 1 288 ? 8.542 -11.518 9.988 1.00 95.56 288 LYS A N 1
ATOM 2312 C CA . LYS A 1 288 ? 9.445 -12.212 9.064 1.00 95.56 288 LYS A CA 1
ATOM 2313 C C . LYS A 1 288 ? 10.609 -11.312 8.635 1.00 95.56 288 LYS A C 1
ATOM 2315 O O . LYS A 1 288 ? 11.748 -11.742 8.723 1.00 95.56 288 LYS A O 1
ATOM 2320 N N . VAL A 1 289 ? 10.332 -10.067 8.239 1.00 94.25 289 VAL A N 1
ATOM 2321 C CA . VAL A 1 289 ? 11.365 -9.085 7.860 1.00 94.25 289 VAL A CA 1
ATOM 2322 C C . VAL A 1 289 ? 12.326 -8.818 9.022 1.00 94.25 289 VAL A C 1
ATOM 2324 O O . VAL A 1 289 ? 13.534 -8.938 8.862 1.00 94.25 289 VAL A O 1
ATOM 2327 N N . ARG A 1 290 ? 11.801 -8.553 10.224 1.00 95.69 290 ARG A N 1
ATOM 2328 C CA . ARG A 1 290 ? 12.611 -8.381 11.438 1.00 95.69 290 ARG A CA 1
ATOM 2329 C C . ARG A 1 290 ? 13.512 -9.589 11.711 1.00 95.69 290 ARG A C 1
ATOM 2331 O O . ARG A 1 290 ? 14.690 -9.416 12.010 1.00 95.69 290 ARG A O 1
ATOM 2338 N N . ASP A 1 291 ? 12.960 -10.793 11.630 1.00 95.94 291 ASP A N 1
ATOM 2339 C CA . ASP A 1 291 ? 13.656 -12.027 12.012 1.00 95.94 291 ASP A CA 1
ATOM 2340 C C . ASP A 1 291 ? 14.720 -12.457 10.984 1.00 95.94 291 ASP A C 1
ATOM 2342 O O . ASP A 1 291 ? 15.588 -13.259 11.315 1.00 95.94 291 ASP A O 1
ATOM 2346 N N . ASN A 1 292 ? 14.693 -11.905 9.765 1.00 93.19 292 ASN A N 1
ATOM 2347 C CA . ASN A 1 292 ? 15.714 -12.150 8.743 1.00 93.19 292 ASN A CA 1
ATOM 2348 C C . ASN A 1 292 ? 17.030 -11.385 8.988 1.00 93.19 292 ASN A C 1
ATOM 2350 O O . ASN A 1 292 ? 17.985 -11.614 8.251 1.00 93.19 292 ASN A O 1
ATOM 2354 N N . GLU A 1 293 ? 17.080 -10.481 9.980 1.00 90.69 293 GLU A N 1
ATOM 2355 C CA . GLU A 1 293 ? 18.252 -9.639 10.306 1.00 90.69 293 GLU A CA 1
ATOM 2356 C C . GLU A 1 293 ? 18.824 -8.869 9.097 1.00 90.69 293 GLU A C 1
ATOM 2358 O O . GLU A 1 293 ? 20.010 -8.537 9.050 1.00 90.69 293 GLU A O 1
ATOM 2363 N N . GLY A 1 294 ? 17.974 -8.593 8.105 1.00 89.62 294 GLY A N 1
ATOM 2364 C CA . GLY A 1 294 ? 18.335 -7.854 6.905 1.00 89.62 294 GLY A CA 1
ATOM 2365 C C . GLY A 1 294 ? 18.283 -6.343 7.103 1.00 89.62 294 GLY A C 1
ATOM 2366 O O . GLY A 1 294 ? 18.189 -5.827 8.222 1.00 89.62 294 GLY A O 1
ATOM 2367 N N . GLU A 1 295 ? 18.360 -5.612 5.993 1.00 87.81 295 GLU A N 1
ATOM 2368 C CA . GLU A 1 295 ? 18.477 -4.149 6.016 1.00 87.81 295 GLU A CA 1
ATOM 2369 C C . GLU A 1 295 ? 17.219 -3.462 6.557 1.00 87.81 295 GLU A C 1
ATOM 2371 O O . GLU A 1 295 ? 17.307 -2.323 6.999 1.00 87.81 295 GLU A O 1
ATOM 2376 N N . LEU A 1 296 ? 16.077 -4.158 6.549 1.00 90.69 296 LEU A N 1
ATOM 2377 C CA . LEU A 1 296 ? 14.770 -3.651 6.974 1.00 90.69 296 LEU A CA 1
ATOM 2378 C C . LEU A 1 296 ? 14.361 -4.112 8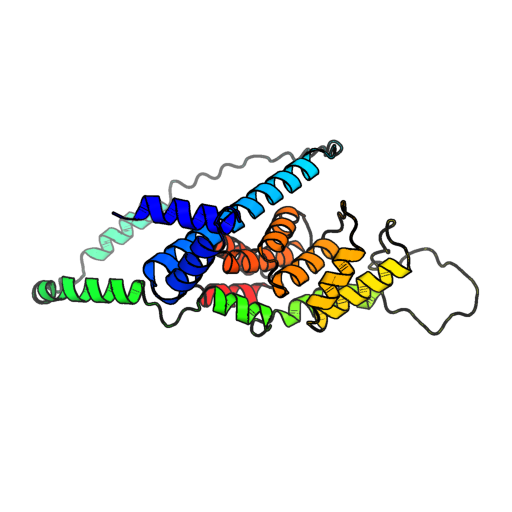.369 1.00 90.69 296 LEU A C 1
ATOM 2380 O O . LEU A 1 296 ? 13.241 -3.844 8.823 1.00 90.69 296 LEU A O 1
ATOM 2384 N N . SER A 1 297 ? 15.236 -4.849 9.051 1.00 93.06 297 SER A N 1
ATOM 2385 C CA . SER A 1 297 ? 14.900 -5.465 10.328 1.00 93.06 297 SER A CA 1
ATOM 2386 C C . SER A 1 297 ? 14.598 -4.425 11.415 1.00 93.06 297 SER A C 1
ATOM 2388 O O . SER A 1 297 ? 13.632 -4.578 12.179 1.00 93.06 297 SER A O 1
ATOM 2390 N N . GLU A 1 298 ? 15.370 -3.333 11.472 1.00 92.06 298 GLU A N 1
ATOM 2391 C CA . GLU A 1 298 ? 15.196 -2.269 12.469 1.00 92.06 298 GLU A CA 1
ATOM 2392 C C . GLU A 1 298 ? 13.901 -1.479 12.243 1.00 92.06 298 GLU A C 1
ATOM 2394 O O . GLU A 1 298 ? 13.135 -1.244 13.188 1.00 92.06 298 GLU A O 1
ATOM 2399 N N . GLU A 1 299 ? 13.612 -1.123 10.994 1.00 91.75 299 GLU A N 1
ATOM 2400 C CA . GLU A 1 299 ? 12.389 -0.441 10.575 1.00 91.75 299 GLU A CA 1
ATOM 2401 C C . GLU A 1 299 ? 11.169 -1.315 10.877 1.00 91.75 299 GLU A C 1
ATOM 2403 O O . GLU A 1 299 ? 10.222 -0.868 11.533 1.00 91.75 299 GLU A O 1
ATOM 2408 N N . ALA A 1 300 ? 11.211 -2.599 10.508 1.00 94.75 300 ALA A N 1
ATOM 2409 C CA . ALA A 1 300 ? 10.135 -3.538 10.804 1.00 94.75 300 ALA A CA 1
ATOM 2410 C C . ALA A 1 300 ? 9.909 -3.695 12.317 1.00 94.75 300 ALA A C 1
ATOM 2412 O O . ALA A 1 300 ? 8.765 -3.712 12.781 1.00 94.75 300 ALA A O 1
ATOM 2413 N N . SER A 1 301 ? 10.983 -3.750 13.112 1.00 94.94 301 SER A N 1
ATOM 2414 C CA . SER A 1 301 ? 10.920 -3.776 14.581 1.00 94.94 301 SER A CA 1
ATOM 2415 C C . SER A 1 301 ? 10.268 -2.516 15.153 1.00 94.94 301 SER A C 1
ATOM 2417 O O . SER A 1 301 ? 9.442 -2.600 16.069 1.00 94.94 301 SER A O 1
ATOM 2419 N N . THR A 1 302 ? 10.601 -1.350 14.601 1.00 93.25 302 THR A N 1
ATOM 2420 C CA . THR A 1 302 ? 10.039 -0.055 15.006 1.00 93.25 302 THR A CA 1
ATOM 2421 C C . THR A 1 302 ? 8.542 0.004 14.726 1.00 93.25 302 THR A C 1
ATOM 2423 O O . THR A 1 302 ? 7.764 0.330 15.624 1.00 93.25 302 THR A O 1
ATOM 2426 N N . ILE A 1 303 ? 8.117 -0.422 13.535 1.00 94.50 303 ILE A N 1
ATOM 2427 C CA . ILE A 1 303 ? 6.699 -0.464 13.160 1.00 94.50 303 ILE A CA 1
ATOM 2428 C C . ILE A 1 303 ? 5.936 -1.466 14.030 1.00 94.50 303 ILE A C 1
ATOM 2430 O O . ILE A 1 303 ? 4.888 -1.148 14.585 1.00 94.50 303 ILE A O 1
ATOM 2434 N N . LEU A 1 304 ? 6.480 -2.664 14.259 1.00 95.31 304 LEU A N 1
ATOM 2435 C CA . LEU A 1 304 ? 5.859 -3.647 15.156 1.00 95.31 304 LEU A CA 1
ATOM 2436 C C . LEU A 1 304 ? 5.640 -3.100 16.575 1.00 95.31 304 LEU A C 1
ATOM 2438 O O . LEU A 1 304 ? 4.663 -3.471 17.231 1.00 95.31 304 LEU A O 1
ATOM 2442 N N . LYS A 1 305 ? 6.532 -2.226 17.057 1.00 94.19 305 LYS A N 1
ATOM 2443 C CA . LYS A 1 305 ? 6.396 -1.542 18.350 1.00 94.19 305 LYS A CA 1
ATOM 2444 C C . LYS A 1 305 ? 5.390 -0.390 18.317 1.00 94.19 305 LYS A C 1
ATOM 2446 O O . LYS A 1 305 ? 4.892 -0.050 19.384 1.00 94.19 305 LYS A O 1
ATOM 2451 N N . SER A 1 306 ? 5.053 0.200 17.174 1.00 93.69 306 SER A N 1
ATOM 2452 C CA . SER A 1 306 ? 4.022 1.248 17.100 1.00 93.69 306 SER A CA 1
ATOM 2453 C C . SER A 1 306 ? 2.614 0.685 16.872 1.00 93.69 306 SER A C 1
ATOM 2455 O O . SER A 1 306 ? 1.646 1.269 17.358 1.00 93.69 306 SER A O 1
ATOM 2457 N N . MET A 1 307 ? 2.492 -0.485 16.230 1.00 93.75 307 MET A N 1
ATOM 2458 C CA . MET A 1 307 ? 1.208 -1.131 15.921 1.00 93.75 307 MET A CA 1
ATOM 2459 C C . MET A 1 307 ? 0.345 -1.435 17.159 1.00 93.75 307 MET A C 1
ATOM 2461 O O . MET A 1 307 ? 0.816 -1.980 18.165 1.00 93.75 307 MET A O 1
ATOM 2465 N N . ARG A 1 308 ? -0.967 -1.204 17.026 1.00 89.38 308 ARG A N 1
ATOM 2466 C CA . ARG A 1 308 ? -2.007 -1.685 17.954 1.00 89.38 308 ARG A CA 1
ATOM 2467 C C . ARG A 1 308 ? -2.102 -3.204 17.957 1.00 89.38 308 ARG A C 1
ATOM 2469 O O . ARG A 1 308 ? -1.737 -3.866 16.990 1.00 89.38 308 ARG A O 1
ATOM 2476 N N . TRP A 1 309 ? -2.530 -3.799 19.065 1.00 75.62 309 TRP A N 1
ATOM 2477 C CA . TRP A 1 309 ? -2.543 -5.261 19.204 1.00 75.62 309 TRP A CA 1
ATOM 2478 C C . TRP A 1 309 ? -3.666 -5.973 18.441 1.00 75.62 309 TRP A C 1
ATOM 2480 O O . TRP A 1 309 ? -3.509 -7.171 18.193 1.00 75.62 309 TRP A O 1
ATOM 2490 N N . PHE A 1 310 ? -4.713 -5.245 18.049 1.00 65.38 310 PHE A N 1
ATOM 2491 C CA . PHE A 1 310 ? -5.952 -5.748 17.458 1.00 65.38 310 PHE A CA 1
ATOM 2492 C C . PHE A 1 310 ? -6.328 -4.905 16.246 1.00 65.38 310 PHE A C 1
ATOM 2494 O O . PHE A 1 310 ? -6.159 -3.667 16.347 1.00 65.38 310 PHE A O 1
#

Radius of gyration: 27.96 Å; chains: 1; bounding box: 75×55×84 Å

pLDDT: mean 78.9, std 19.65, range [34.47, 98.0]

Secondary structure (DSSP, 8-state):
--HHHHHHHHHHHHHT-S-HHHHHHHHHHHHH-HHHHHHHHHHHHHHHHHHHHHHHHHHHHHHHHS-------------------SSHHHHHHHHHHHGGGS-----GGGHHHHHHHHHHHHHHHH--TTSB-HHHHHHHHHTTTTTHHHHHHHHHHHHHTT----TT--S------S--SS-----TTS-HHHHHHHHHHHHHHHTT-HHHHHHHHHHHS-TT---HHHHHHHHHHHHTTT-HHHHHHHHHHHTT--STTHHHHHHHHHHHHHHTT-HHHHHHHHHHHHHTTSTTHHHHHHHHHHB---

InterPro domains:
  IPR011990 Tetratricopeptide-like helical domain superfamily [G3DSA:1.25.40.10] (194-308)
  IPR011990 Tetratricopeptide-like helical domain superfamily [SSF48452] (197-294)